Protein AF-0000000075704854 (afdb_homodimer)

Organism: Trichomonas vaginalis (strain ATCC PRA-98 / G3) (NCBI:txid412133)

Secondary structure (DSSP, 8-state):
-HHHHH--B---B-TT----HHHHHHHHHHHTT---GGG---EEEEEE--HHHHHHHHHHHHHH-HHHHHHHHHHHHHH--S-TTTTT-SEEEEEEE-GGG-S-GGGHHHHHHHHHHHHHHHHHHTT-EEEEE-GGG-TTTHHHHHHHHTS-GGGEEEEEEEE-B-TT--GGGSPPPP---EEEE-/-HHHHH--B---B-TT----HHHHHHHHHHHTT---GGG---EEEEEE--HHHHHHHHHHHHHH-HHHHHHHHHHHHHH--S-TTTTT-SEEEEEEE-GGG-S-GGGHHHHHHHHHHHHHHHHHHTT-EEEEE-GGG-TTTHHHHHHHHTS-GGGEEEEEEEE-B-TT--GGGSPPPP---EEEE-

Foldseek 3Di:
DCLVQLADAFQAFDLPFDDDPVLVVQLLVQLQPFDDVVSLSQKDKDKDQPQVLVLVLLVQLLVQPVVCVVVQVVQCVVLVASGRQQNSFRMKMWIFGRPVSDPDPVCRQVSVVRSVVSSSSSLVVVPKHKHKGFSCLPPRRVVSVCVSRVHPSPGTGIMMGIHHHDPVRCVSVDGDDDDDDDDDDD/DCLVQQADAFQAFDLPFDDDPVLVVQLLVQLQPFDDVVSLSQKDKDKDQPQVLLLVLLVQLLVQPVVCVVVQVVQCVVLVASRSQFNSFRMKMWIFGRPVSDPDPVCRQVSVVRSVVSSSSSLVVVPKHKHKGFSCLPPRRVCSVCVSRVHPSPGTGIMMGIHHHDPVGCVSRDGDDDDDDDDDDD

Structure (mmCIF, N/CA/C/O backbone):
data_AF-0000000075704854-model_v1
#
loop_
_entity.id
_entity.type
_entity.pdbx_description
1 polymer 'Nitroreductase family protein'
#
loop_
_atom_site.group_PDB
_atom_site.id
_atom_site.type_symbol
_atom_site.label_atom_id
_atom_site.label_alt_id
_atom_site.label_comp_id
_atom_site.label_asym_id
_atom_site.label_entity_id
_atom_site.label_seq_id
_atom_site.pdbx_PDB_ins_code
_atom_site.Cartn_x
_atom_site.Cartn_y
_atom_site.Cartn_z
_atom_site.occupancy
_atom_site.B_iso_or_equiv
_atom_site.auth_seq_id
_atom_site.auth_comp_id
_atom_site.auth_asym_id
_atom_site.auth_atom_id
_atom_site.pdbx_PDB_model_num
ATOM 1 N N . MET A 1 1 ? -14.555 -1.458 4.051 1 90.5 1 MET A N 1
ATOM 2 C CA . MET A 1 1 ? -13.93 -1.853 5.312 1 90.5 1 MET A CA 1
ATOM 3 C C . MET A 1 1 ? -13.766 -3.367 5.391 1 90.5 1 MET A C 1
ATOM 5 O O . MET A 1 1 ? -12.688 -3.863 5.723 1 90.5 1 MET A O 1
ATOM 9 N N . ASP A 1 2 ? -14.727 -4.035 4.867 1 90.38 2 ASP A N 1
ATOM 10 C CA . ASP A 1 2 ? -14.688 -5.492 4.961 1 90.38 2 ASP A CA 1
ATOM 11 C C . ASP A 1 2 ? -13.531 -6.062 4.148 1 90.38 2 ASP A C 1
ATOM 13 O O . ASP A 1 2 ? -12.891 -7.027 4.566 1 90.38 2 ASP A O 1
ATOM 17 N N . VAL A 1 3 ? -13.273 -5.414 3.033 1 91.81 3 VAL A N 1
ATOM 18 C CA . VAL A 1 3 ? -12.219 -5.844 2.123 1 91.81 3 VAL A CA 1
ATOM 19 C C . VAL A 1 3 ? -10.875 -5.812 2.844 1 91.81 3 VAL A C 1
ATOM 21 O O . VAL A 1 3 ? -10.07 -6.742 2.717 1 91.81 3 VAL A O 1
ATOM 24 N N . LEU A 1 4 ? -10.648 -4.84 3.658 1 93.88 4 LEU A N 1
ATOM 25 C CA . LEU A 1 4 ? -9.391 -4.664 4.375 1 93.88 4 LEU A CA 1
ATOM 26 C C . LEU A 1 4 ? -9.328 -5.578 5.594 1 93.88 4 LEU A C 1
ATOM 28 O O . LEU A 1 4 ? -8.273 -6.129 5.906 1 93.88 4 LEU A O 1
ATOM 32 N N . LEU A 1 5 ? -10.43 -5.793 6.223 1 92.62 5 LEU A N 1
ATOM 33 C CA . LEU A 1 5 ? -10.477 -6.547 7.473 1 92.62 5 LEU A CA 1
ATOM 34 C C . LEU A 1 5 ? -10.406 -8.047 7.207 1 92.62 5 LEU A C 1
ATOM 36 O O . LEU A 1 5 ? -9.859 -8.805 8.016 1 92.62 5 LEU A O 1
ATOM 40 N N . LYS A 1 6 ? -10.875 -8.469 6.102 1 91.06 6 LYS A N 1
ATOM 41 C CA . LYS A 1 6 ? -11.047 -9.898 5.875 1 91.06 6 LYS A CA 1
ATOM 42 C C . LYS A 1 6 ? -9.969 -10.438 4.934 1 91.06 6 LYS A C 1
ATOM 44 O O . LYS A 1 6 ? -9.828 -11.648 4.773 1 91.06 6 LYS A O 1
ATOM 49 N N . ARG A 1 7 ? -9.266 -9.57 4.324 1 92.38 7 ARG A N 1
ATOM 50 C CA . ARG A 1 7 ? -8.242 -10.039 3.387 1 92.38 7 ARG A CA 1
ATOM 51 C C . ARG A 1 7 ? -7.215 -10.906 4.09 1 92.38 7 ARG A C 1
ATOM 53 O O . ARG A 1 7 ? -6.785 -10.602 5.207 1 92.38 7 ARG A O 1
ATOM 60 N N . ARG A 1 8 ? -6.859 -12.062 3.482 1 94.44 8 ARG A N 1
ATOM 61 C CA . ARG A 1 8 ? -5.824 -13 3.906 1 94.44 8 ARG A CA 1
ATOM 62 C C . ARG A 1 8 ? -5.059 -13.555 2.707 1 94.44 8 ARG A C 1
ATOM 64 O O . ARG A 1 8 ? -5.617 -13.672 1.614 1 94.44 8 ARG A O 1
ATOM 71 N N . SER A 1 9 ? -3.816 -13.852 3.016 1 95.75 9 SER A N 1
ATOM 72 C CA . SER A 1 9 ? -3.055 -14.531 1.976 1 95.75 9 SER A CA 1
ATOM 73 C C . SER A 1 9 ? -3.555 -15.961 1.773 1 95.75 9 SER A C 1
ATOM 75 O O . SER A 1 9 ? -3.559 -16.766 2.711 1 95.75 9 SER A O 1
ATOM 77 N N . VAL A 1 10 ? -4.016 -16.203 0.561 1 96.19 10 VAL A N 1
ATOM 78 C CA . VAL A 1 10 ? -4.512 -17.531 0.207 1 96.19 10 VAL A CA 1
ATOM 79 C C . VAL A 1 10 ? -3.387 -18.344 -0.425 1 96.19 10 VAL A C 1
ATOM 81 O O . VAL A 1 10 ? -2.684 -17.859 -1.315 1 96.19 10 VAL A O 1
ATOM 84 N N . ARG A 1 11 ? -3.297 -19.656 -0.052 1 95.81 11 ARG A N 1
ATOM 85 C CA . ARG A 1 11 ? -2.156 -20.453 -0.505 1 95.81 11 ARG A CA 1
ATOM 86 C C . ARG A 1 11 ? -2.617 -21.75 -1.144 1 95.81 11 ARG A C 1
ATOM 88 O O . ARG A 1 11 ? -1.845 -22.719 -1.235 1 95.81 11 ARG A O 1
ATOM 95 N N . MET A 1 12 ? -3.848 -21.844 -1.464 1 96.56 12 MET A N 1
ATOM 96 C CA . MET A 1 12 ? -4.457 -22.891 -2.283 1 96.56 12 MET A CA 1
ATOM 97 C C . MET A 1 12 ? -5.523 -22.297 -3.203 1 96.56 12 MET A C 1
ATOM 99 O O . MET A 1 12 ? -6.668 -22.109 -2.787 1 96.56 12 MET A O 1
ATOM 103 N N . PHE A 1 13 ? -5.129 -22.094 -4.449 1 97.44 13 PHE A N 1
ATOM 104 C CA . PHE A 1 13 ? -6.078 -21.531 -5.406 1 97.44 13 PHE A CA 1
ATOM 105 C C . PHE A 1 13 ? -6.703 -22.625 -6.254 1 97.44 13 PHE A C 1
ATOM 107 O O . PHE A 1 13 ? -6.082 -23.672 -6.488 1 97.44 13 PHE A O 1
ATOM 114 N N . ASP A 1 14 ? -7.945 -22.406 -6.688 1 97.31 14 ASP A N 1
ATOM 115 C CA . ASP A 1 14 ? -8.57 -23.266 -7.688 1 97.31 14 ASP A CA 1
ATOM 116 C C . ASP A 1 14 ? -7.898 -23.094 -9.047 1 97.31 14 ASP A C 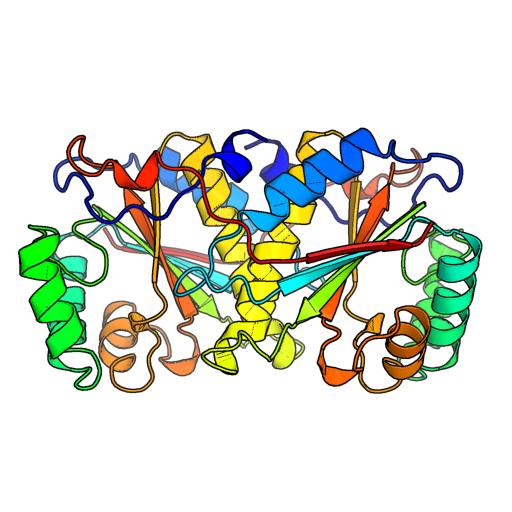1
ATOM 118 O O . ASP A 1 14 ? -8.07 -22.062 -9.711 1 97.31 14 ASP A O 1
ATOM 122 N N . PRO A 1 15 ? -7.164 -24.078 -9.508 1 96.81 15 PRO A N 1
ATOM 123 C CA . PRO A 1 15 ? -6.438 -23.953 -10.773 1 96.81 15 PRO A CA 1
ATOM 124 C C . PRO A 1 15 ? -7.367 -23.891 -11.984 1 96.81 15 PRO A C 1
ATOM 126 O O . PRO A 1 15 ? -6.922 -23.578 -13.094 1 96.81 15 PRO A O 1
ATOM 129 N N . ASN A 1 16 ? -8.664 -24.172 -11.781 1 97.06 16 ASN A N 1
ATOM 130 C CA . ASN A 1 16 ? -9.617 -24.219 -12.891 1 97.06 16 ASN A CA 1
ATOM 131 C C . ASN A 1 16 ? -10.438 -22.938 -12.984 1 97.06 16 ASN A C 1
ATOM 133 O O . ASN A 1 16 ? -11.219 -22.75 -13.922 1 97.06 16 ASN A O 1
ATOM 137 N N . PHE A 1 17 ? -10.297 -22.125 -12.047 1 97.75 17 PHE A N 1
ATOM 138 C CA . PHE A 1 17 ? -11.047 -20.875 -12.07 1 97.75 17 PHE A CA 1
ATOM 139 C C . PHE A 1 17 ? -10.266 -19.781 -12.797 1 97.75 17 PHE A C 1
ATOM 141 O O . PHE A 1 17 ? -9.141 -19.453 -12.398 1 97.75 17 PHE A O 1
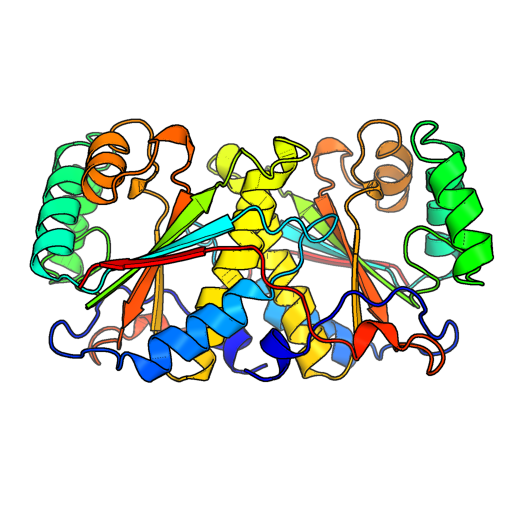ATOM 148 N N . ASN A 1 18 ? -10.875 -19.219 -13.805 1 97.69 18 ASN A N 1
ATOM 149 C CA . ASN A 1 18 ? -10.258 -18.125 -14.547 1 97.69 18 ASN A CA 1
ATOM 150 C C . ASN A 1 18 ? -10.945 -16.797 -14.25 1 97.69 18 ASN A C 1
ATOM 152 O O . ASN A 1 18 ? -12.18 -16.703 -14.281 1 97.69 18 ASN A O 1
ATOM 156 N N . ILE A 1 19 ? -10.203 -15.812 -13.922 1 98.12 19 ILE A N 1
ATOM 157 C CA . ILE A 1 19 ? -10.75 -14.477 -13.695 1 98.12 19 ILE A CA 1
ATOM 158 C C . ILE A 1 19 ? -11.117 -13.836 -15.031 1 98.12 19 ILE A C 1
ATOM 160 O O . ILE A 1 19 ? -10.297 -13.789 -15.953 1 98.12 19 ILE A O 1
ATOM 164 N N . PRO A 1 20 ? -12.289 -13.359 -15.148 1 98.38 20 PRO A N 1
ATOM 165 C CA . PRO A 1 20 ? -12.672 -12.688 -16.391 1 98.38 20 PRO A CA 1
ATOM 166 C C . PRO A 1 20 ? -11.812 -11.461 -16.688 1 98.38 20 PRO A C 1
ATOM 168 O O . PRO A 1 20 ? -11.453 -10.719 -15.766 1 98.38 20 PRO A O 1
ATOM 171 N N . ARG A 1 21 ? -11.562 -11.242 -17.953 1 97.75 21 ARG A N 1
ATOM 172 C CA . ARG A 1 21 ? -10.766 -10.102 -18.406 1 97.75 21 ARG A CA 1
ATOM 173 C C . ARG A 1 21 ? -11.352 -8.789 -17.891 1 97.75 21 ARG A C 1
ATOM 175 O O . ARG A 1 21 ? -10.609 -7.898 -17.469 1 97.75 21 ARG A O 1
ATOM 182 N N . GLU A 1 22 ? -12.617 -8.703 -17.953 1 98.31 22 GLU A N 1
ATOM 183 C CA . GLU A 1 22 ? -13.281 -7.477 -17.516 1 98.31 22 GLU A CA 1
ATOM 184 C C . GLU A 1 22 ? -12.977 -7.176 -16.047 1 98.31 22 GLU A C 1
ATOM 186 O O . GLU A 1 22 ? -12.789 -6.016 -15.672 1 98.31 22 GLU A O 1
ATOM 191 N N . ASP A 1 23 ? -12.961 -8.18 -15.219 1 98.56 23 ASP A N 1
ATOM 192 C CA . ASP A 1 23 ? -12.656 -8 -13.797 1 98.56 23 ASP A CA 1
ATOM 193 C C . ASP A 1 23 ? -11.195 -7.609 -13.602 1 98.56 23 ASP A C 1
ATOM 195 O O . ASP A 1 23 ? -10.875 -6.785 -12.742 1 98.56 23 ASP A O 1
ATOM 199 N N . LEU A 1 24 ? -10.312 -8.203 -14.422 1 98.69 24 LEU A N 1
ATOM 200 C CA . LEU A 1 24 ? -8.906 -7.824 -14.352 1 98.69 24 LEU A CA 1
ATOM 201 C C . LEU A 1 24 ? -8.711 -6.355 -14.711 1 98.69 24 LEU A C 1
ATOM 203 O O . LEU A 1 24 ? -7.926 -5.652 -14.078 1 98.69 24 LEU A O 1
ATOM 207 N N . GLU A 1 25 ? -9.445 -5.922 -15.672 1 98.38 25 GLU A N 1
ATOM 208 C CA . GLU A 1 25 ? -9.359 -4.523 -16.078 1 98.38 25 GLU A CA 1
ATOM 209 C C . GLU A 1 25 ? -9.859 -3.598 -14.969 1 98.38 25 GLU A C 1
ATOM 211 O O . GLU A 1 25 ? -9.281 -2.531 -14.742 1 98.38 25 GLU A O 1
ATOM 216 N N . LYS A 1 26 ? -10.938 -4.004 -14.281 1 98.19 26 LYS A N 1
ATOM 217 C CA . LYS A 1 26 ? -11.43 -3.225 -13.148 1 98.19 26 LYS A CA 1
ATOM 218 C C . LYS A 1 26 ? -10.383 -3.145 -12.047 1 98.19 26 LYS A C 1
ATOM 220 O O . LYS A 1 26 ? -10.164 -2.082 -11.461 1 98.19 26 LYS A O 1
ATOM 225 N N . ILE A 1 27 ? -9.766 -4.266 -11.781 1 98.5 2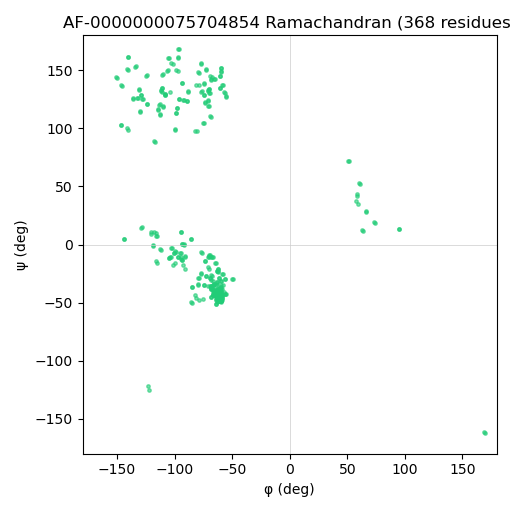7 ILE A N 1
ATOM 226 C CA . ILE A 1 27 ? -8.742 -4.324 -10.742 1 98.5 27 ILE A CA 1
ATOM 227 C C . ILE A 1 27 ? -7.586 -3.396 -11.109 1 98.5 27 ILE A C 1
ATOM 229 O O . ILE A 1 27 ? -7.113 -2.623 -10.273 1 98.5 27 ILE A O 1
ATOM 233 N N . MET A 1 28 ? -7.145 -3.422 -12.375 1 98.38 28 MET A N 1
ATOM 234 C CA . MET A 1 28 ? -6.008 -2.607 -12.797 1 98.38 28 MET A CA 1
ATOM 235 C C . MET A 1 28 ? -6.363 -1.125 -12.781 1 98.38 28 MET A C 1
ATOM 237 O O . MET A 1 28 ? -5.543 -0.289 -12.398 1 98.38 28 MET A O 1
ATOM 241 N N . THR A 1 29 ? -7.566 -0.8 -13.172 1 96.75 29 THR A N 1
ATOM 242 C CA . THR A 1 29 ? -8 0.591 -13.125 1 96.75 29 THR A CA 1
ATOM 243 C C . THR A 1 29 ? -7.922 1.138 -11.703 1 96.75 29 THR A C 1
ATOM 245 O O . THR A 1 29 ? -7.422 2.242 -11.484 1 96.75 29 THR A O 1
ATOM 248 N N . ALA A 1 30 ? -8.352 0.373 -10.781 1 95.94 30 ALA A N 1
ATOM 249 C CA . ALA A 1 30 ? -8.297 0.772 -9.375 1 95.94 30 ALA A CA 1
ATOM 250 C C . ALA A 1 30 ? -6.855 0.872 -8.891 1 95.94 30 ALA A C 1
ATOM 252 O O . ALA A 1 30 ? -6.488 1.831 -8.211 1 95.94 30 ALA A O 1
ATOM 253 N N . ALA A 1 31 ? -6.059 -0.096 -9.273 1 96.5 31 ALA A N 1
ATOM 254 C CA . ALA A 1 31 ? -4.668 -0.156 -8.828 1 96.5 31 ALA A CA 1
ATOM 255 C C . ALA A 1 31 ? -3.863 1.017 -9.383 1 96.5 31 ALA A C 1
ATOM 257 O O . ALA A 1 31 ? -2.965 1.532 -8.711 1 96.5 31 ALA A O 1
ATOM 258 N N . GLN A 1 32 ? -4.168 1.46 -10.578 1 95.88 32 GLN A N 1
ATOM 259 C CA . GLN A 1 32 ? -3.451 2.555 -11.227 1 95.88 32 GLN A CA 1
ATOM 260 C C . GLN A 1 32 ? -3.756 3.887 -10.547 1 95.88 32 GLN A C 1
ATOM 262 O O . GLN A 1 32 ? -3.064 4.879 -10.781 1 95.88 32 GLN A O 1
ATOM 267 N N . ASN A 1 33 ? -4.703 3.91 -9.688 1 94.44 33 ASN A N 1
ATOM 268 C CA . ASN A 1 33 ? -5.102 5.137 -9 1 94.44 33 ASN A CA 1
ATOM 269 C C . ASN A 1 33 ? -4.414 5.273 -7.648 1 94.44 33 ASN A C 1
ATOM 271 O O . ASN A 1 33 ? -4.785 6.129 -6.844 1 94.44 33 ASN A O 1
ATOM 275 N N . TYR A 1 34 ? -3.398 4.438 -7.328 1 94.38 34 TYR A N 1
ATOM 276 C CA . TYR A 1 34 ? -2.678 4.531 -6.066 1 94.38 34 TYR A CA 1
ATOM 277 C C . TYR A 1 34 ? -2.025 5.898 -5.91 1 94.38 34 TYR A C 1
ATOM 279 O O . TYR A 1 34 ? -1.769 6.586 -6.898 1 94.38 34 TYR A O 1
ATOM 287 N N . PRO A 1 35 ? -1.856 6.324 -4.652 1 92.88 35 PRO A N 1
ATOM 288 C CA . PRO A 1 35 ? -1.145 7.59 -4.469 1 92.88 35 PRO A CA 1
ATOM 289 C C . PRO A 1 35 ? 0.333 7.5 -4.844 1 92.88 35 PRO A C 1
ATOM 291 O O . PRO A 1 35 ? 0.964 6.461 -4.625 1 92.88 35 PRO A O 1
ATOM 294 N N . CYS A 1 36 ? 0.898 8.539 -5.449 1 88.31 36 CYS A N 1
ATOM 295 C CA . CYS A 1 36 ? 2.318 8.617 -5.773 1 88.31 36 CYS A CA 1
ATOM 296 C C . CYS A 1 36 ? 2.801 10.062 -5.77 1 88.31 36 CYS A C 1
ATOM 298 O O . CYS A 1 36 ? 2.035 10.977 -6.082 1 88.31 36 CYS A O 1
ATOM 300 N N . SER A 1 37 ? 3.975 10.141 -5.32 1 81.25 37 SER A N 1
ATOM 301 C CA . SER A 1 37 ? 4.566 11.477 -5.301 1 81.25 37 SER A CA 1
ATOM 302 C C . SER A 1 37 ? 4.539 12.109 -6.688 1 81.25 37 SER A C 1
ATOM 304 O O . SER A 1 37 ? 4.887 11.469 -7.68 1 81.25 37 SER A O 1
ATOM 306 N N . TYR A 1 38 ? 3.98 13.328 -6.727 1 79.19 38 TYR A N 1
ATOM 307 C CA . TYR A 1 38 ? 3.951 14.156 -7.926 1 79.19 38 TYR A CA 1
ATOM 308 C C . TYR A 1 38 ? 3.145 13.484 -9.031 1 79.19 38 TYR A C 1
ATOM 310 O O . TYR A 1 38 ? 3.271 13.844 -10.203 1 79.19 38 TYR A O 1
ATOM 318 N N . GLY A 1 39 ? 2.445 12.477 -8.688 1 82.31 39 GLY A N 1
ATOM 319 C CA . GLY A 1 39 ? 1.602 11.797 -9.656 1 82.31 39 GLY A CA 1
ATOM 320 C C . GLY A 1 39 ? 2.391 11.102 -10.75 1 82.31 39 GLY A C 1
ATOM 321 O O . GLY A 1 39 ? 1.885 10.906 -11.852 1 82.31 39 GLY A O 1
ATOM 322 N N . ARG A 1 40 ? 3.559 10.703 -10.445 1 84.5 40 ARG A N 1
ATOM 323 C CA . ARG A 1 40 ? 4.441 10.164 -11.469 1 84.5 40 ARG A CA 1
ATOM 324 C C . ARG A 1 40 ? 4.047 8.734 -11.828 1 84.5 40 ARG A C 1
ATOM 326 O O . ARG A 1 40 ? 4.324 8.266 -12.938 1 84.5 40 ARG A O 1
ATOM 333 N N . GLN A 1 41 ? 3.422 8.07 -10.93 1 88.88 41 GLN A N 1
ATOM 334 C CA . GLN A 1 41 ? 2.984 6.695 -11.148 1 88.88 41 GLN A CA 1
ATOM 335 C C . GLN A 1 41 ? 4.137 5.824 -11.641 1 88.88 41 GLN A C 1
ATOM 337 O O . GLN A 1 41 ? 4.07 5.27 -12.742 1 88.88 41 GLN A O 1
ATOM 342 N N . GLU A 1 42 ? 5.047 5.531 -10.797 1 91.19 42 GLU A N 1
ATOM 343 C CA . GLU A 1 42 ? 6.316 4.898 -11.141 1 91.19 42 GLU A CA 1
ATOM 344 C C . GLU A 1 42 ? 6.18 3.379 -11.18 1 91.19 42 GLU A C 1
ATOM 346 O O . GLU A 1 42 ? 7.172 2.666 -11.344 1 91.19 42 GLU A O 1
ATOM 351 N N . VAL A 1 43 ? 4.992 2.883 -11.016 1 95.25 43 VAL A N 1
ATOM 352 C CA . VAL A 1 43 ? 4.777 1.439 -11.023 1 95.25 43 VAL A CA 1
ATOM 353 C C . VAL A 1 43 ? 3.949 1.05 -12.25 1 95.25 43 VAL A C 1
ATOM 355 O O . VAL A 1 43 ? 2.848 1.567 -12.445 1 95.25 43 VAL A O 1
ATOM 358 N N . ASP A 1 44 ? 4.523 0.235 -13.047 1 97.06 44 ASP A N 1
ATOM 359 C CA . ASP A 1 44 ? 3.781 -0.417 -14.125 1 97.06 44 ASP A CA 1
ATOM 360 C C . ASP A 1 44 ? 3.322 -1.812 -13.703 1 97.06 44 ASP A C 1
ATOM 362 O O . ASP A 1 44 ? 3.75 -2.328 -12.672 1 97.06 44 ASP A O 1
ATOM 366 N N . PHE A 1 45 ? 2.387 -2.414 -14.562 1 98.5 45 PHE A N 1
ATOM 367 C CA . PHE A 1 45 ? 1.78 -3.691 -14.211 1 98.5 45 PHE A CA 1
ATOM 368 C C . PHE A 1 45 ? 1.859 -4.668 -15.375 1 98.5 45 PHE A C 1
ATOM 370 O O . PHE A 1 45 ? 1.613 -4.293 -16.516 1 98.5 45 PHE A O 1
ATOM 377 N N . VAL A 1 46 ? 2.264 -5.859 -15.062 1 98.75 46 VAL A N 1
ATOM 378 C CA . VAL A 1 46 ? 2.146 -6.969 -16 1 98.75 46 VAL A CA 1
ATOM 379 C C . VAL A 1 46 ? 1.169 -8.008 -15.461 1 98.75 46 VAL A C 1
ATOM 381 O O . VAL A 1 46 ? 1.419 -8.617 -14.414 1 98.75 46 VAL A O 1
ATOM 384 N N . VAL A 1 47 ? 0.084 -8.18 -16.172 1 98.88 47 VAL A N 1
ATOM 385 C CA . VAL A 1 47 ? -0.938 -9.148 -15.789 1 98.88 47 VAL A CA 1
ATOM 386 C C . VAL A 1 47 ? -0.758 -10.438 -16.594 1 98.88 47 VAL A C 1
ATOM 388 O O . VAL A 1 47 ? -0.958 -10.445 -17.812 1 98.88 47 VAL A O 1
ATOM 391 N N . CYS A 1 48 ? -0.401 -11.508 -15.914 1 98.75 48 CYS A N 1
ATOM 392 C CA . CYS A 1 48 ? -0.147 -12.773 -16.594 1 98.75 48 CYS A CA 1
ATOM 393 C C . CYS A 1 48 ? -1.231 -13.789 -16.266 1 98.75 48 CYS A C 1
ATOM 395 O O . CYS A 1 48 ? -1.399 -14.18 -15.109 1 98.75 48 CYS A O 1
ATOM 397 N N . THR A 1 49 ? -1.962 -14.266 -17.297 1 98.56 49 THR A N 1
ATOM 398 C CA . THR A 1 49 ? -2.955 -15.328 -17.125 1 98.56 49 THR A CA 1
ATOM 399 C C . THR A 1 49 ? -2.553 -16.578 -17.906 1 98.56 49 THR A C 1
ATOM 401 O O . THR A 1 49 ? -3.34 -17.516 -18.047 1 98.56 49 THR A O 1
ATOM 404 N N . ASN A 1 50 ? -1.349 -16.562 -18.469 1 98 50 ASN A N 1
ATOM 405 C CA . ASN A 1 50 ? -0.805 -17.719 -19.156 1 98 50 ASN A CA 1
ATOM 406 C C . ASN A 1 50 ? -0.349 -18.797 -18.156 1 98 50 ASN A C 1
ATOM 408 O O . ASN A 1 50 ? 0.759 -18.719 -17.625 1 98 50 ASN A O 1
ATOM 412 N N . LYS A 1 51 ? -1.133 -19.828 -18.047 1 95.88 51 LYS A N 1
ATOM 413 C CA . LYS A 1 51 ? -0.915 -20.844 -17.016 1 95.88 51 LYS A CA 1
ATOM 414 C C . LYS A 1 51 ? 0.387 -21.609 -17.266 1 95.88 51 LYS A C 1
ATOM 416 O O . LYS A 1 51 ? 1.1 -21.938 -16.312 1 95.88 51 LYS A O 1
ATOM 421 N N . GLU A 1 52 ? 0.631 -21.875 -18.484 1 96.44 52 GLU A N 1
ATOM 422 C CA . GLU A 1 52 ? 1.864 -22.594 -18.812 1 96.44 52 GLU A CA 1
ATOM 423 C C . GLU A 1 52 ? 3.092 -21.766 -18.422 1 96.44 52 GLU A C 1
ATOM 425 O O . GLU A 1 52 ? 4.043 -22.297 -17.844 1 96.44 52 GLU A O 1
ATOM 430 N N . LEU A 1 53 ? 3.066 -20.5 -18.734 1 97.25 53 LEU A N 1
ATOM 431 C CA . LEU A 1 53 ? 4.172 -19.625 -18.391 1 97.25 53 LEU A CA 1
ATOM 432 C C . LEU A 1 53 ? 4.344 -19.547 -16.875 1 97.25 53 LEU A C 1
ATOM 434 O O . LEU A 1 53 ? 5.461 -19.625 -16.359 1 97.25 53 LEU A O 1
ATOM 438 N N . LEU A 1 54 ? 3.256 -19.375 -16.156 1 97.19 54 LEU A N 1
ATOM 439 C CA . LEU A 1 54 ? 3.314 -19.266 -14.703 1 97.19 54 LEU A CA 1
ATOM 440 C C . LEU A 1 54 ? 3.873 -20.547 -14.086 1 97.19 54 LEU A C 1
ATOM 442 O O . LEU A 1 54 ? 4.66 -20.484 -13.141 1 97.19 54 LEU A O 1
ATOM 446 N N . GLN A 1 55 ? 3.469 -21.672 -14.664 1 95.44 55 GLN A N 1
ATOM 447 C CA . GLN A 1 55 ? 3.996 -22.953 -14.18 1 95.44 55 GLN A CA 1
ATOM 448 C C . GLN A 1 55 ? 5.5 -23.047 -14.406 1 95.44 55 GLN A C 1
ATOM 450 O O . GLN A 1 55 ? 6.25 -23.422 -13.508 1 95.44 55 GLN A O 1
ATOM 455 N N . ASN A 1 56 ? 5.902 -22.719 -15.602 1 95.38 56 ASN A N 1
ATOM 456 C CA . ASN A 1 56 ? 7.324 -22.766 -15.93 1 95.38 56 ASN A CA 1
ATOM 457 C C . ASN A 1 56 ? 8.141 -21.844 -15.023 1 95.38 56 ASN A C 1
ATOM 459 O O . ASN A 1 56 ? 9.211 -22.234 -14.547 1 95.38 56 ASN A O 1
ATOM 463 N N . LEU A 1 57 ? 7.648 -20.656 -14.812 1 95.81 57 LEU A N 1
ATOM 464 C CA . LEU A 1 57 ? 8.328 -19.703 -13.938 1 95.81 57 LEU A CA 1
ATOM 465 C C . LEU A 1 57 ? 8.414 -20.234 -12.516 1 95.81 57 LEU A C 1
ATOM 467 O O . LEU A 1 57 ? 9.461 -20.125 -11.867 1 95.81 57 LEU A O 1
ATOM 471 N N . SER A 1 58 ? 7.305 -20.719 -12.062 1 94.19 58 SER A N 1
ATOM 472 C CA . SER A 1 58 ? 7.289 -21.281 -10.719 1 94.19 58 SER A CA 1
ATOM 473 C C . SER A 1 58 ? 8.336 -22.375 -10.57 1 94.19 58 SER A C 1
ATOM 475 O O . SER A 1 58 ? 9.062 -22.422 -9.57 1 94.19 58 SER A O 1
ATOM 477 N N . ASP A 1 59 ? 8.453 -23.234 -11.586 1 92.5 59 ASP A N 1
ATOM 478 C CA . ASP A 1 59 ? 9.43 -24.312 -11.562 1 92.5 59 ASP A CA 1
ATOM 479 C C . ASP A 1 59 ? 10.852 -23.766 -11.516 1 92.5 59 ASP A C 1
ATOM 481 O O . ASP A 1 59 ? 11.688 -24.25 -10.742 1 92.5 59 ASP A O 1
ATOM 485 N N . GLN A 1 60 ? 11.117 -22.828 -12.297 1 92.81 60 GLN A N 1
ATOM 486 C CA . GLN A 1 60 ? 12.453 -22.234 -12.336 1 92.81 60 GLN A CA 1
ATOM 487 C C . GLN A 1 60 ? 12.805 -21.578 -11 1 92.81 60 GLN A C 1
ATOM 489 O O . GLN A 1 60 ? 13.922 -21.734 -10.508 1 92.81 60 GLN A O 1
ATOM 494 N N . LEU A 1 61 ? 11.891 -20.875 -10.438 1 92.5 61 LEU A N 1
ATOM 495 C CA . LEU A 1 61 ? 12.133 -20.219 -9.156 1 92.5 61 LEU A CA 1
ATOM 496 C C . LEU A 1 61 ? 12.328 -21.234 -8.047 1 92.5 61 LEU A C 1
ATOM 498 O O . LEU A 1 61 ? 13.211 -21.078 -7.199 1 92.5 61 LEU A O 1
ATOM 502 N N . HIS A 1 62 ? 11.562 -22.234 -8.094 1 89.56 62 HIS A N 1
ATOM 503 C CA . HIS A 1 62 ? 11.625 -23.297 -7.09 1 89.56 62 HIS A CA 1
ATOM 504 C C . HIS A 1 62 ? 13.008 -23.938 -7.066 1 89.56 62 HIS A C 1
ATOM 506 O O . HIS A 1 62 ? 13.562 -24.203 -5.992 1 89.56 62 HIS A O 1
ATOM 512 N N . HIS A 1 63 ? 13.609 -24.109 -8.18 1 87.44 63 HIS A N 1
ATOM 513 C CA . HIS A 1 63 ? 14.82 -24.906 -8.273 1 87.44 63 HIS A CA 1
ATOM 514 C C . HIS A 1 63 ? 16.062 -24.031 -8.289 1 87.44 63 HIS A C 1
ATOM 516 O O . HIS A 1 63 ? 17.188 -24.531 -8.172 1 87.44 63 HIS A O 1
ATOM 522 N N . ASN A 1 64 ? 15.859 -22.719 -8.344 1 86.31 64 ASN A N 1
ATOM 523 C CA . ASN A 1 64 ? 17.031 -21.875 -8.516 1 86.31 64 ASN A CA 1
ATOM 524 C C . ASN A 1 64 ? 17.203 -20.891 -7.355 1 86.31 64 ASN A C 1
ATOM 526 O O . ASN A 1 64 ? 17.938 -19.922 -7.461 1 86.31 64 ASN A O 1
ATOM 530 N N . ILE A 1 65 ? 16.422 -21.078 -6.332 1 85.62 65 ILE A N 1
ATOM 531 C CA . ILE A 1 65 ? 16.672 -20.359 -5.086 1 85.62 65 ILE A CA 1
ATOM 532 C C . ILE A 1 65 ? 16.984 -21.359 -3.975 1 85.62 65 ILE A C 1
ATOM 534 O O . ILE A 1 65 ? 16.109 -21.703 -3.178 1 85.62 65 ILE A O 1
ATOM 538 N N . PRO A 1 66 ? 18.234 -21.656 -3.877 1 77.88 66 PRO A N 1
ATOM 539 C CA . PRO A 1 66 ? 18.625 -22.766 -3.014 1 77.88 66 PRO A CA 1
ATOM 540 C C . PRO A 1 66 ? 18.203 -22.562 -1.561 1 77.88 66 PRO A C 1
ATOM 542 O O . PRO A 1 66 ? 17.797 -23.531 -0.892 1 77.88 66 PRO A O 1
ATOM 545 N N . GLU A 1 67 ? 18.25 -21.344 -1.159 1 82.38 67 GLU A N 1
ATOM 546 C CA . GLU A 1 67 ? 17.953 -21.047 0.241 1 82.38 67 GLU A CA 1
ATOM 547 C C . GLU A 1 67 ? 16.516 -21.391 0.592 1 82.38 67 GLU A C 1
ATOM 549 O O . GLU A 1 67 ? 16.188 -21.594 1.763 1 82.38 67 GLU A O 1
ATOM 554 N N . PHE A 1 68 ? 15.727 -21.562 -0.47 1 83.06 68 PHE A N 1
ATOM 555 C CA . PHE A 1 68 ? 14.312 -21.766 -0.193 1 83.06 68 PHE A CA 1
ATOM 556 C C . PHE A 1 68 ? 13.844 -23.125 -0.713 1 83.06 68 PHE A C 1
ATOM 558 O O . PHE A 1 68 ? 12.688 -23.484 -0.542 1 83.06 68 PHE A O 1
ATOM 565 N N . GLU A 1 69 ? 14.719 -23.828 -1.295 1 82.06 69 GLU A N 1
ATOM 566 C CA . GLU A 1 69 ? 14.312 -25.062 -1.965 1 82.06 69 GLU A CA 1
ATOM 567 C C . GLU A 1 69 ? 13.672 -26.047 -0.984 1 82.06 69 GLU A C 1
ATOM 569 O O . GLU A 1 69 ? 12.586 -26.562 -1.242 1 82.06 69 GLU A O 1
ATOM 574 N N . HIS A 1 70 ? 14.367 -26.234 0.129 1 82.25 70 HIS A N 1
ATOM 575 C CA . HIS A 1 70 ? 13.844 -27.172 1.111 1 82.25 70 HIS A CA 1
ATOM 576 C C . HIS A 1 70 ? 12.508 -26.688 1.674 1 82.25 70 HIS A C 1
ATOM 578 O O . HIS A 1 70 ? 11.57 -27.484 1.827 1 82.25 70 HIS A O 1
ATOM 584 N N . TYR A 1 71 ? 12.453 -25.453 1.915 1 84.75 71 TYR A N 1
ATOM 585 C CA . TYR A 1 71 ? 11.219 -24.844 2.41 1 84.75 71 TYR A CA 1
ATOM 586 C C . TYR A 1 71 ? 10.078 -25.031 1.411 1 84.75 71 TYR A C 1
ATOM 588 O O . TYR A 1 71 ? 8.977 -25.438 1.784 1 84.75 71 TYR A O 1
ATOM 596 N N . LEU A 1 72 ? 10.367 -24.891 0.189 1 86.06 72 LEU A N 1
ATOM 597 C CA . LEU A 1 72 ? 9.359 -24.984 -0.86 1 86.06 72 LEU A CA 1
ATOM 598 C C . LEU A 1 72 ? 8.938 -26.438 -1.095 1 86.06 72 LEU A C 1
ATOM 600 O O . LEU A 1 72 ? 7.77 -26.719 -1.36 1 86.06 72 LEU A O 1
ATOM 604 N N . ASP A 1 73 ? 9.891 -27.312 -0.955 1 84.62 73 ASP A N 1
ATOM 605 C CA . ASP A 1 73 ? 9.578 -28.734 -1.056 1 84.62 73 ASP A CA 1
ATOM 606 C C . ASP A 1 73 ? 8.578 -29.141 0.018 1 84.62 73 ASP A C 1
ATOM 608 O O . ASP A 1 73 ? 7.602 -29.844 -0.271 1 84.62 73 ASP A O 1
ATOM 612 N N . ASN A 1 74 ? 8.82 -28.672 1.18 1 85.31 74 ASN A N 1
ATOM 613 C CA . ASN A 1 74 ? 7.926 -29 2.287 1 85.31 74 ASN A CA 1
ATOM 614 C C . ASN A 1 74 ? 6.543 -28.391 2.09 1 85.31 74 ASN A C 1
ATOM 616 O O . ASN A 1 74 ? 5.531 -28.984 2.451 1 85.31 74 ASN A O 1
ATOM 620 N N . ARG A 1 75 ? 6.551 -27.281 1.454 1 82.56 75 ARG A N 1
ATOM 621 C CA . ARG A 1 75 ? 5.293 -26.578 1.236 1 82.56 75 ARG A CA 1
ATOM 622 C C . ARG A 1 75 ? 4.422 -27.312 0.223 1 82.56 75 ARG A C 1
ATOM 624 O O . ARG A 1 75 ? 3.197 -27.344 0.356 1 82.56 75 ARG A O 1
ATOM 631 N N . ILE A 1 76 ? 5.039 -27.906 -0.761 1 80.69 76 ILE A N 1
ATOM 632 C CA . ILE A 1 76 ? 4.297 -28.672 -1.758 1 80.69 76 ILE A CA 1
ATOM 633 C C . ILE A 1 76 ? 3.551 -29.812 -1.079 1 80.69 76 ILE A C 1
ATOM 635 O O . ILE A 1 76 ? 2.367 -30.031 -1.344 1 80.69 76 ILE A O 1
ATOM 639 N N . ALA A 1 77 ? 4.234 -30.422 -0.225 1 81.56 77 ALA A N 1
ATOM 640 C CA . ALA A 1 77 ? 3.652 -31.578 0.47 1 81.56 77 ALA A CA 1
ATOM 641 C C . ALA A 1 77 ? 2.537 -31.125 1.414 1 81.56 77 ALA A C 1
ATOM 643 O O . ALA A 1 77 ? 1.526 -31.828 1.559 1 81.56 77 ALA A O 1
ATOM 644 N N . GLU A 1 78 ? 2.684 -29.969 1.859 1 85.44 78 GLU A N 1
ATOM 645 C CA . GLU A 1 78 ? 1.74 -29.453 2.848 1 85.44 78 GLU A CA 1
ATOM 646 C C . GLU A 1 78 ? 0.506 -28.859 2.174 1 85.44 78 GLU A C 1
ATOM 648 O O . GLU A 1 78 ? -0.615 -29.031 2.654 1 85.44 78 GLU A O 1
ATOM 653 N N . LEU A 1 79 ? 0.692 -28.219 1.055 1 87.94 79 LEU A N 1
ATOM 654 C CA . LEU A 1 79 ? -0.379 -27.438 0.452 1 87.94 79 LEU A CA 1
ATOM 655 C C . LEU A 1 79 ? -1.059 -28.219 -0.669 1 87.94 79 LEU A C 1
ATOM 657 O O . LEU A 1 79 ? -2.162 -27.859 -1.094 1 87.94 79 LEU A O 1
ATOM 661 N N . HIS A 1 80 ? -0.452 -29.297 -1.189 1 87.25 80 HIS A N 1
ATOM 662 C CA . HIS A 1 80 ? -0.961 -30.109 -2.293 1 87.25 80 HIS A CA 1
ATOM 663 C C . HIS A 1 80 ? -1.183 -29.25 -3.541 1 87.25 80 HIS A C 1
ATOM 665 O O . HIS A 1 80 ? -2.223 -29.359 -4.195 1 87.25 80 HIS A O 1
ATOM 671 N N . VAL A 1 81 ? -0.304 -28.297 -3.779 1 90.62 81 VAL A N 1
ATOM 672 C CA . VAL A 1 81 ? -0.343 -27.453 -4.977 1 90.62 81 VAL A CA 1
ATOM 673 C C . VAL A 1 81 ? 0.721 -27.922 -5.965 1 90.62 81 VAL A C 1
ATOM 675 O O . VAL A 1 81 ? 1.691 -28.578 -5.582 1 90.62 81 VAL A O 1
ATOM 678 N N . LYS A 1 82 ? 0.51 -27.625 -7.195 1 86.94 82 LYS A N 1
ATOM 679 C CA . LYS A 1 82 ? 1.476 -28 -8.227 1 86.94 82 LYS A CA 1
ATOM 680 C C . LYS A 1 82 ? 2.629 -27 -8.273 1 86.94 82 LYS A C 1
ATOM 682 O O . LYS A 1 82 ? 3.789 -27.391 -8.414 1 86.94 82 LYS A O 1
ATOM 687 N N . GLN A 1 83 ? 2.301 -25.812 -8.25 1 89 83 GLN A N 1
ATOM 688 C CA . GLN A 1 83 ? 3.342 -24.781 -8.195 1 89 83 GLN A CA 1
ATOM 689 C C . GLN A 1 83 ? 3.328 -24.062 -6.848 1 89 83 GLN A C 1
ATOM 691 O O . GLN A 1 83 ? 2.285 -23.578 -6.41 1 89 83 GLN A O 1
ATOM 696 N N . THR A 1 84 ? 4.484 -23.906 -6.266 1 87.62 84 THR A N 1
ATOM 697 C CA . THR A 1 84 ? 4.57 -23.5 -4.867 1 87.62 84 THR A CA 1
ATOM 698 C C . THR A 1 84 ? 4.688 -21.984 -4.75 1 87.62 84 THR A C 1
ATOM 700 O O . THR A 1 84 ? 4.449 -21.422 -3.68 1 87.62 84 THR A O 1
ATOM 703 N N . ILE A 1 85 ? 5.066 -21.328 -5.879 1 94.06 85 ILE A N 1
ATOM 704 C CA . ILE A 1 85 ? 5.383 -19.922 -5.754 1 94.06 85 ILE A CA 1
ATOM 705 C C . ILE A 1 85 ? 4.09 -19.109 -5.621 1 94.06 85 ILE A C 1
ATOM 707 O O . ILE A 1 85 ? 3.941 -18.312 -4.688 1 94.06 85 ILE A O 1
ATOM 711 N N . TRP A 1 86 ? 3.104 -19.422 -6.508 1 96.75 86 TRP A N 1
ATOM 712 C CA . TRP A 1 86 ? 1.844 -18.688 -6.484 1 96.75 86 TRP A CA 1
ATOM 713 C C . TRP A 1 86 ? 0.677 -19.609 -6.168 1 96.75 86 TRP A C 1
ATOM 715 O O . TRP A 1 86 ? -0.486 -19.25 -6.352 1 96.75 86 TRP A O 1
ATOM 725 N N . CYS A 1 87 ? 0.979 -20.828 -5.762 1 96 87 CYS A N 1
ATOM 726 C CA . CYS A 1 87 ? 0.027 -21.75 -5.172 1 96 87 CYS A CA 1
ATOM 727 C C . CYS A 1 87 ? -1.135 -22.031 -6.121 1 96 87 CYS A C 1
ATOM 729 O O . CYS A 1 87 ? -2.299 -21.938 -5.727 1 96 87 CYS A O 1
ATOM 731 N N . ASP A 1 88 ? -0.867 -22.219 -7.387 1 96.62 88 ASP A N 1
ATOM 732 C CA . ASP A 1 88 ? -1.785 -22.625 -8.445 1 96.62 88 ASP A CA 1
ATOM 733 C C . ASP A 1 88 ? -2.721 -21.484 -8.836 1 96.62 88 ASP A C 1
ATOM 735 O O . ASP A 1 88 ? -3.795 -21.719 -9.391 1 96.62 88 ASP A O 1
ATOM 739 N N . ALA A 1 89 ? -2.359 -20.25 -8.508 1 97.5 89 ALA A N 1
ATOM 740 C CA . ALA A 1 89 ? -3.172 -19.109 -8.93 1 97.5 89 ALA A CA 1
ATOM 741 C C . ALA A 1 89 ? -3.273 -19.047 -10.453 1 97.5 89 ALA A C 1
ATOM 743 O O . ALA A 1 89 ? -2.346 -19.453 -11.164 1 97.5 89 ALA A O 1
ATOM 744 N N . THR A 1 90 ? -4.371 -18.547 -10.961 1 96.56 90 THR A N 1
ATOM 745 C CA . THR A 1 90 ? -4.617 -18.516 -12.398 1 96.56 90 THR A CA 1
ATOM 746 C C . THR A 1 90 ? -4.199 -17.188 -13 1 96.56 90 THR A C 1
ATOM 748 O O . THR A 1 90 ? -4.211 -17.016 -14.219 1 96.56 90 THR A O 1
ATOM 751 N N . CYS A 1 91 ? -3.852 -16.266 -12.203 1 98.69 91 CYS A N 1
ATOM 752 C CA . CYS A 1 91 ? -3.385 -14.938 -12.609 1 98.69 91 CYS A CA 1
ATOM 753 C C . CYS A 1 91 ? -2.338 -14.406 -11.641 1 98.69 91 CYS A C 1
ATOM 755 O O . CYS A 1 91 ? -2.461 -14.586 -10.43 1 98.69 91 CYS A O 1
ATOM 757 N N . VAL A 1 92 ? -1.343 -13.836 -12.219 1 98.81 92 VAL A N 1
ATOM 758 C CA . VAL A 1 92 ? -0.361 -13.133 -11.398 1 98.81 92 VAL A CA 1
ATOM 759 C C . VAL A 1 92 ? -0.143 -11.719 -11.945 1 98.81 92 VAL A C 1
ATOM 761 O O . VAL A 1 92 ? 0.068 -11.539 -13.141 1 98.81 92 VAL A O 1
ATOM 764 N N . VAL A 1 93 ? -0.254 -10.734 -11.086 1 98.88 93 VAL A N 1
ATOM 765 C CA . VAL A 1 93 ? 0.09 -9.352 -11.422 1 98.88 93 VAL A CA 1
ATOM 766 C C . VAL A 1 93 ? 1.5 -9.039 -10.93 1 98.88 93 VAL A C 1
ATOM 768 O O . VAL A 1 93 ? 1.772 -9.102 -9.727 1 98.88 93 VAL A O 1
ATOM 771 N N . PHE A 1 94 ? 2.369 -8.734 -11.852 1 98.56 94 PHE A N 1
ATOM 772 C CA . PHE A 1 94 ? 3.719 -8.297 -11.516 1 98.56 94 PHE A CA 1
ATOM 773 C C . PHE A 1 94 ? 3.814 -6.777 -11.516 1 98.56 94 PHE A C 1
ATOM 775 O O . PHE A 1 94 ? 3.424 -6.129 -12.492 1 98.56 94 PHE A O 1
ATOM 782 N N . LEU A 1 95 ? 4.254 -6.246 -10.445 1 97.44 95 LEU A N 1
ATOM 783 C CA . LEU A 1 95 ? 4.531 -4.816 -10.367 1 97.44 95 LEU A CA 1
ATOM 784 C C . LEU A 1 95 ? 5.961 -4.516 -10.805 1 97.44 95 LEU A C 1
ATOM 786 O O . LEU A 1 95 ? 6.902 -5.156 -10.328 1 97.44 95 LEU A O 1
ATOM 790 N N . VAL A 1 96 ? 6.098 -3.547 -11.648 1 96.25 96 VAL A N 1
ATOM 791 C CA . VAL A 1 96 ? 7.371 -3.236 -12.289 1 96.25 96 VAL A CA 1
ATOM 792 C C . VAL A 1 96 ? 7.691 -1.754 -12.109 1 96.25 96 VAL A C 1
ATOM 794 O O . VAL A 1 96 ? 6.879 -0.891 -12.453 1 96.25 96 VAL A O 1
ATOM 797 N N . SER A 1 97 ? 8.883 -1.53 -11.562 1 92.81 97 SER A N 1
ATOM 798 C CA . SER A 1 97 ? 9.305 -0.141 -11.414 1 92.81 97 SER A CA 1
ATOM 799 C C . SER A 1 97 ? 9.633 0.485 -12.758 1 92.81 97 SER A C 1
ATOM 801 O O . SER A 1 97 ? 10.289 -0.139 -13.594 1 92.81 97 SER A O 1
ATOM 803 N N . ASN A 1 98 ? 9.102 1.651 -12.961 1 92.06 98 ASN A N 1
ATOM 804 C CA . ASN A 1 98 ? 9.453 2.443 -14.133 1 92.06 98 ASN A CA 1
ATOM 805 C C . ASN A 1 98 ? 10.484 3.516 -13.797 1 92.06 98 ASN A C 1
ATOM 807 O O . ASN A 1 98 ? 10.133 4.602 -13.344 1 92.06 98 ASN A O 1
ATOM 811 N N . LYS A 1 99 ? 11.648 3.303 -14.055 1 83.38 99 LYS A N 1
ATOM 812 C CA . LYS A 1 99 ? 12.766 4.145 -13.641 1 83.38 99 LYS A CA 1
ATOM 813 C C . LYS A 1 99 ? 12.734 5.492 -14.359 1 83.38 99 LYS A C 1
ATOM 815 O O . LYS A 1 99 ? 13.344 6.461 -13.898 1 83.38 99 LYS A O 1
ATOM 820 N N . THR A 1 100 ? 12.156 5.492 -15.484 1 82.19 100 THR A N 1
ATOM 821 C CA . THR A 1 100 ? 12.109 6.75 -16.234 1 82.19 100 THR A CA 1
ATOM 822 C C . THR A 1 100 ? 11.227 7.766 -15.508 1 82.19 100 THR A C 1
ATOM 824 O O . THR A 1 100 ? 11.297 8.969 -15.789 1 82.19 100 THR A O 1
ATOM 827 N N . LYS A 1 101 ? 10.516 7.27 -14.5 1 77.88 101 LYS A N 1
ATOM 828 C CA . LYS A 1 101 ? 9.57 8.125 -13.773 1 77.88 101 LYS A CA 1
ATOM 829 C C . LYS A 1 101 ? 10.039 8.359 -12.344 1 77.88 101 LYS A C 1
ATOM 831 O O . LYS A 1 101 ? 9.414 9.125 -11.602 1 77.88 101 LYS A O 1
ATOM 836 N N . ASN A 1 102 ? 11.078 7.727 -12.047 1 66.56 102 ASN A N 1
ATOM 837 C CA . ASN A 1 102 ? 11.484 7.766 -10.648 1 66.56 102 ASN A CA 1
ATOM 838 C C . ASN A 1 102 ? 12.062 9.125 -10.273 1 66.56 102 ASN A C 1
ATOM 840 O O . ASN A 1 102 ? 12.883 9.688 -11 1 66.56 102 ASN A O 1
ATOM 844 N N . PHE A 1 103 ? 11.492 9.664 -9.383 1 64.25 103 PHE A N 1
ATOM 845 C CA . PHE A 1 103 ? 12.023 10.922 -8.867 1 64.25 103 PHE A CA 1
ATOM 846 C C . PHE A 1 103 ? 13.094 10.664 -7.816 1 64.25 103 PHE A C 1
ATOM 848 O O . PHE A 1 103 ? 14.172 11.258 -7.867 1 64.25 103 PHE A O 1
ATOM 855 N N . HIS A 1 104 ? 12.781 9.781 -6.805 1 64.5 104 HIS A N 1
ATOM 856 C CA . HIS A 1 104 ? 13.719 9.414 -5.746 1 64.5 104 HIS A CA 1
ATOM 857 C C . HIS A 1 104 ? 13.766 7.898 -5.551 1 64.5 104 HIS A C 1
ATOM 859 O O . HIS A 1 104 ? 12.727 7.234 -5.57 1 64.5 104 HIS A O 1
ATOM 865 N N . ALA A 1 105 ? 14.891 7.41 -5.617 1 57.94 105 ALA A N 1
ATOM 866 C CA . ALA A 1 105 ? 15.117 5.977 -5.477 1 57.94 105 ALA A CA 1
ATOM 867 C C . ALA A 1 105 ? 14.414 5.422 -4.242 1 57.94 105 ALA A C 1
ATOM 869 O O . ALA A 1 105 ? 13.93 4.285 -4.246 1 57.94 105 ALA A O 1
ATOM 870 N N . ASP A 1 106 ? 14.32 6.297 -3.32 1 61.03 106 ASP A N 1
ATOM 871 C CA . ASP A 1 106 ? 13.836 5.844 -2.023 1 61.03 106 ASP A CA 1
ATOM 872 C C . ASP A 1 106 ? 12.32 5.648 -2.045 1 61.03 106 ASP A C 1
ATOM 874 O O . ASP A 1 106 ? 11.758 4.977 -1.175 1 61.03 106 ASP A O 1
ATOM 878 N N . SER A 1 107 ? 11.719 6.012 -3.098 1 75.75 107 SER A N 1
ATOM 879 C CA . SER A 1 107 ? 10.258 5.957 -3.105 1 75.75 107 SER A CA 1
ATOM 880 C C . SER A 1 107 ? 9.75 4.75 -3.891 1 75.75 107 SER A C 1
ATOM 882 O O . SER A 1 107 ? 8.57 4.398 -3.807 1 75.75 107 SER A O 1
ATOM 884 N N . LYS A 1 108 ? 10.625 4.016 -4.457 1 79.56 108 LYS A N 1
ATOM 885 C CA . LYS A 1 108 ? 10.242 2.916 -5.336 1 79.56 108 LYS A CA 1
ATOM 886 C C . LYS A 1 108 ? 9.484 1.835 -4.574 1 79.56 108 LYS A C 1
ATOM 888 O O . LYS A 1 108 ? 8.375 1.454 -4.965 1 79.56 108 LYS A O 1
ATOM 893 N N . GLU A 1 109 ? 10.086 1.411 -3.479 1 87.06 109 GLU A N 1
ATOM 894 C CA . GLU A 1 109 ? 9.5 0.299 -2.734 1 87.06 109 GLU A CA 1
ATOM 895 C C . GLU A 1 109 ? 8.188 0.704 -2.08 1 87.06 109 GLU A C 1
ATOM 897 O O . GLU A 1 109 ? 7.25 -0.095 -2.014 1 87.06 109 GLU A O 1
ATOM 902 N N . MET A 1 110 ? 8.125 1.91 -1.646 1 90.25 110 MET A N 1
ATOM 903 C CA . MET A 1 110 ? 6.891 2.396 -1.034 1 90.25 110 MET A CA 1
ATOM 904 C C . MET A 1 110 ? 5.766 2.467 -2.061 1 90.25 110 MET A C 1
ATOM 906 O O . MET A 1 110 ? 4.641 2.047 -1.782 1 90.25 110 MET A O 1
ATOM 910 N N . ASN A 1 111 ? 6.117 2.98 -3.223 1 91.38 111 ASN A N 1
ATOM 911 C CA . ASN A 1 111 ? 5.133 3.031 -4.301 1 91.38 111 ASN A CA 1
ATOM 912 C C . ASN A 1 111 ? 4.652 1.638 -4.688 1 91.38 111 ASN A C 1
ATOM 914 O O . ASN A 1 111 ? 3.465 1.44 -4.961 1 91.38 111 ASN A O 1
ATOM 918 N N . MET A 1 112 ? 5.57 0.733 -4.672 1 92.25 112 MET A N 1
ATOM 919 C CA . MET A 1 112 ? 5.227 -0.654 -4.969 1 92.25 112 MET A CA 1
ATOM 920 C C . MET A 1 112 ? 4.25 -1.205 -3.934 1 92.25 112 MET A C 1
ATOM 922 O O . MET A 1 112 ? 3.303 -1.912 -4.281 1 92.25 112 MET A O 1
ATOM 926 N N . GLY A 1 113 ? 4.547 -0.903 -2.699 1 93.94 113 GLY A N 1
ATOM 927 C CA . GLY A 1 113 ? 3.645 -1.325 -1.638 1 93.94 113 GLY A CA 1
ATOM 928 C C . GLY A 1 113 ? 2.252 -0.742 -1.771 1 93.94 113 GLY A C 1
ATOM 929 O O . GLY A 1 113 ? 1.257 -1.457 -1.628 1 93.94 113 GLY A O 1
ATOM 930 N N . GLU A 1 114 ? 2.154 0.536 -2.045 1 95.56 114 GLU A N 1
ATOM 931 C CA . GLU A 1 114 ? 0.863 1.199 -2.197 1 95.56 114 GLU A CA 1
ATOM 932 C C . GLU A 1 114 ? 0.091 0.638 -3.387 1 95.56 114 GLU A C 1
ATOM 934 O O . GLU A 1 114 ? -1.096 0.324 -3.273 1 95.56 114 GLU A O 1
ATOM 939 N N . ALA A 1 115 ? 0.802 0.521 -4.488 1 96.69 115 ALA A N 1
ATOM 940 C CA . ALA A 1 115 ? 0.181 -0.053 -5.68 1 96.69 115 ALA A CA 1
ATOM 941 C C . ALA A 1 115 ? -0.256 -1.494 -5.43 1 96.69 115 ALA A C 1
ATOM 943 O O . ALA A 1 115 ? -1.349 -1.896 -5.836 1 96.69 115 ALA A O 1
ATOM 944 N N . GLY A 1 116 ? 0.61 -2.227 -4.789 1 97.38 116 GLY A N 1
ATOM 945 C CA . GLY A 1 116 ? 0.292 -3.609 -4.469 1 97.38 116 GLY A CA 1
ATOM 946 C C . GLY A 1 116 ? -0.949 -3.754 -3.609 1 97.38 116 GLY A C 1
ATOM 947 O O . GLY A 1 116 ? -1.812 -4.586 -3.893 1 97.38 116 GLY A O 1
ATOM 948 N N . MET A 1 117 ? -1.006 -2.98 -2.578 1 97.5 117 MET A N 1
ATOM 949 C CA . MET A 1 117 ? -2.172 -3.041 -1.702 1 97.5 117 MET A CA 1
ATOM 950 C C . MET A 1 117 ? -3.436 -2.627 -2.449 1 97.5 117 MET A C 1
ATOM 952 O O . MET A 1 117 ? -4.523 -3.127 -2.162 1 97.5 117 MET A O 1
ATOM 956 N N . SER A 1 118 ? -3.33 -1.714 -3.41 1 97.88 118 SER A N 1
ATOM 957 C CA . SER A 1 118 ? -4.469 -1.344 -4.246 1 97.88 118 SER A CA 1
ATOM 958 C C . SER A 1 118 ? -4.949 -2.527 -5.078 1 97.88 118 SER A C 1
ATOM 960 O O . SER A 1 118 ? -6.152 -2.75 -5.211 1 97.88 118 SER A O 1
ATOM 962 N N . VAL A 1 119 ? -4.023 -3.287 -5.621 1 98.62 119 VAL A N 1
ATOM 963 C CA . VAL A 1 119 ? -4.375 -4.496 -6.355 1 98.62 119 VAL A CA 1
ATOM 964 C C . VAL A 1 119 ? -5.121 -5.461 -5.438 1 98.62 119 VAL A C 1
ATOM 966 O O . VAL A 1 119 ? -6.184 -5.973 -5.793 1 98.62 119 VAL A O 1
ATOM 969 N N . ILE A 1 120 ? -4.57 -5.695 -4.273 1 98.38 120 ILE A N 1
ATOM 970 C CA . ILE A 1 120 ? -5.109 -6.648 -3.309 1 98.38 120 ILE A CA 1
ATOM 971 C C . ILE A 1 120 ? -6.527 -6.234 -2.914 1 98.38 120 ILE A C 1
ATOM 973 O O . ILE A 1 120 ? -7.457 -7.043 -2.971 1 98.38 120 ILE A O 1
ATOM 977 N N . ALA A 1 121 ? -6.684 -4.984 -2.584 1 97.94 121 ALA A N 1
ATOM 978 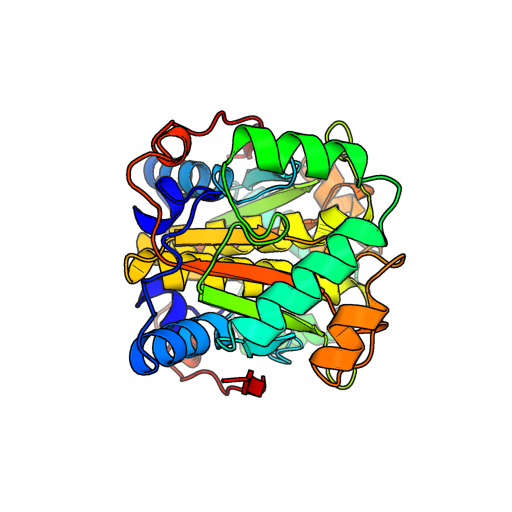C CA . ALA A 1 121 ? -7.988 -4.488 -2.145 1 97.94 121 ALA A CA 1
ATOM 979 C C . ALA A 1 121 ? -9.016 -4.562 -3.271 1 97.94 121 ALA A C 1
ATOM 981 O O . ALA A 1 121 ? -10.164 -4.941 -3.047 1 97.94 121 ALA A O 1
ATOM 982 N N . ALA A 1 122 ? -8.617 -4.16 -4.453 1 98.19 122 ALA A N 1
ATOM 983 C CA . ALA A 1 122 ? -9.523 -4.203 -5.598 1 98.19 122 ALA A CA 1
ATOM 984 C C . ALA A 1 122 ? -9.977 -5.633 -5.891 1 98.19 122 ALA A C 1
ATOM 986 O O . ALA A 1 122 ? -11.156 -5.883 -6.133 1 98.19 122 ALA A O 1
ATOM 987 N N . ALA A 1 123 ? -9.016 -6.566 -5.895 1 98.31 123 ALA A N 1
ATOM 988 C CA . ALA A 1 123 ? -9.336 -7.973 -6.129 1 98.31 123 ALA A CA 1
ATOM 989 C C . ALA A 1 123 ? -10.32 -8.492 -5.082 1 98.31 123 ALA A C 1
ATOM 991 O O . ALA A 1 123 ? -11.32 -9.125 -5.426 1 98.31 123 ALA A O 1
ATOM 992 N N . GLU A 1 124 ? -10.039 -8.18 -3.844 1 96.75 124 GLU A N 1
ATOM 993 C CA . GLU A 1 124 ? -10.914 -8.617 -2.756 1 96.75 124 GLU A CA 1
ATOM 994 C C . GLU A 1 124 ? -12.305 -8.008 -2.885 1 96.75 124 GLU A C 1
ATOM 996 O O . GLU A 1 124 ? -13.305 -8.664 -2.584 1 96.75 124 GLU A O 1
ATOM 1001 N N . ALA A 1 125 ? -12.352 -6.773 -3.291 1 96.94 125 ALA A N 1
ATOM 1002 C CA . ALA A 1 125 ? -13.633 -6.086 -3.461 1 96.94 125 ALA A CA 1
ATOM 1003 C C . ALA A 1 125 ? -14.5 -6.785 -4.504 1 96.94 125 ALA A C 1
ATOM 1005 O O . ALA A 1 125 ? -15.727 -6.742 -4.434 1 96.94 125 ALA A O 1
ATOM 1006 N N . LEU A 1 126 ? -13.859 -7.414 -5.426 1 97.56 126 LEU A N 1
ATOM 1007 C CA . LEU A 1 126 ? -14.586 -8.109 -6.484 1 97.56 126 LEU A CA 1
ATOM 1008 C C . LEU A 1 126 ? -14.805 -9.57 -6.129 1 97.56 126 LEU A C 1
ATOM 1010 O O . LEU A 1 126 ? -15.336 -10.344 -6.934 1 97.56 126 LEU A O 1
ATOM 1014 N N . GLY A 1 127 ? -14.336 -9.977 -4.969 1 96.62 127 GLY A N 1
ATOM 1015 C CA . GLY A 1 127 ? -14.594 -11.32 -4.473 1 96.62 127 GLY A CA 1
ATOM 1016 C C . GLY A 1 127 ? -13.477 -12.297 -4.793 1 96.62 127 GLY A C 1
ATOM 1017 O O . GLY A 1 127 ? -13.664 -13.516 -4.691 1 96.62 127 GLY A O 1
ATOM 1018 N N . TYR A 1 128 ? -12.297 -11.82 -5.227 1 97.88 128 TYR A N 1
ATOM 1019 C CA . TYR A 1 128 ? -11.156 -12.688 -5.504 1 97.88 128 TYR A CA 1
ATOM 1020 C C . TYR A 1 128 ? -10.203 -12.727 -4.316 1 97.88 128 TYR A C 1
ATOM 1022 O O . TYR A 1 128 ? -10.281 -11.891 -3.418 1 97.88 128 TYR A O 1
ATOM 1030 N N . ASN A 1 129 ? -9.375 -13.734 -4.285 1 97.62 129 ASN A N 1
ATOM 1031 C CA . ASN A 1 129 ? -8.352 -13.906 -3.26 1 97.62 129 ASN A CA 1
ATOM 1032 C C . ASN A 1 129 ? -6.961 -13.586 -3.801 1 97.62 129 ASN A C 1
ATOM 1034 O O . ASN A 1 129 ? -6.75 -13.562 -5.016 1 97.62 129 ASN A O 1
ATOM 1038 N N . THR A 1 130 ? -6.055 -13.328 -2.875 1 98.12 130 THR A N 1
ATOM 1039 C CA . THR A 1 130 ? -4.746 -12.859 -3.32 1 98.12 130 THR A CA 1
ATOM 1040 C C . THR A 1 130 ? -3.635 -13.484 -2.48 1 98.12 130 THR A C 1
ATOM 1042 O O . THR A 1 130 ? -3.895 -14.047 -1.414 1 98.12 130 THR A O 1
ATOM 1045 N N . LEU A 1 131 ? -2.422 -13.461 -3.002 1 97.44 131 LEU A N 1
ATOM 1046 C CA . LEU A 1 131 ? -1.177 -13.836 -2.342 1 97.44 131 LEU A CA 1
ATOM 1047 C C . LEU A 1 131 ? -0.017 -12.984 -2.842 1 97.44 131 LEU A C 1
ATOM 1049 O O . LEU A 1 131 ? 0.459 -13.172 -3.963 1 97.44 131 LEU A O 1
ATOM 1053 N N . PRO A 1 132 ? 0.403 -12 -2.035 1 96.69 132 PRO A N 1
ATOM 1054 C CA . PRO A 1 132 ? 1.624 -11.281 -2.408 1 96.69 132 PRO A CA 1
ATOM 1055 C C . PRO A 1 132 ? 2.881 -12.133 -2.252 1 96.69 132 PRO A C 1
ATOM 1057 O O . PRO A 1 132 ? 3.051 -12.812 -1.235 1 96.69 132 PRO A O 1
ATOM 1060 N N . VAL A 1 133 ? 3.76 -12.109 -3.287 1 94.75 133 VAL A N 1
ATOM 1061 C CA . VAL A 1 133 ? 4.973 -12.914 -3.301 1 94.75 133 VAL A CA 1
ATOM 1062 C C . VAL A 1 133 ? 6.152 -12.078 -3.785 1 94.75 133 VAL A C 1
ATOM 1064 O O . VAL A 1 133 ? 6.117 -11.523 -4.891 1 94.75 133 VAL A O 1
ATOM 1067 N N . LEU A 1 134 ? 7.211 -12.016 -3.018 1 91.62 134 LEU A N 1
ATOM 1068 C CA . LEU A 1 134 ? 8.391 -11.234 -3.361 1 91.62 134 LEU A CA 1
ATOM 1069 C C . LEU A 1 134 ? 9.461 -12.109 -4.012 1 91.62 134 LEU A C 1
ATOM 1071 O O . LEU A 1 134 ? 10.398 -11.594 -4.625 1 91.62 134 LEU A O 1
ATOM 1075 N N . MET A 1 135 ? 9.328 -13.367 -3.998 1 90.44 135 MET A N 1
ATOM 1076 C CA . MET A 1 135 ? 10.359 -14.336 -4.367 1 90.44 135 MET A CA 1
ATOM 1077 C C . MET A 1 135 ? 10.805 -14.133 -5.812 1 90.44 135 MET A C 1
ATOM 1079 O O . MET A 1 135 ? 11.992 -14.25 -6.121 1 90.44 135 MET A O 1
ATOM 1083 N N . PRO A 1 136 ? 9.891 -13.789 -6.691 1 92.62 136 PRO A N 1
ATOM 1084 C CA . PRO A 1 136 ? 10.32 -13.625 -8.086 1 92.62 136 PRO A CA 1
ATOM 1085 C C . PRO A 1 136 ? 11.328 -12.492 -8.258 1 92.62 136 PRO A C 1
ATOM 1087 O O . PRO A 1 136 ? 12.07 -12.477 -9.242 1 92.62 136 PRO A O 1
ATOM 1090 N N . ALA A 1 137 ? 11.344 -11.547 -7.348 1 89.56 137 ALA A N 1
ATOM 1091 C CA . ALA A 1 137 ? 12.258 -10.414 -7.434 1 89.56 137 ALA A CA 1
ATOM 1092 C C . ALA A 1 137 ? 13.555 -10.695 -6.684 1 89.56 137 ALA A C 1
ATOM 1094 O O . ALA A 1 137 ? 14.438 -9.836 -6.613 1 89.56 137 ALA A O 1
ATOM 1095 N N . ASN A 1 138 ? 13.625 -11.891 -6.098 1 87.25 138 ASN A N 1
ATOM 1096 C CA . ASN A 1 138 ? 14.875 -12.281 -5.441 1 87.25 138 ASN A CA 1
ATOM 1097 C C . ASN A 1 138 ? 16.062 -12.219 -6.402 1 87.25 138 ASN A C 1
ATOM 1099 O O . ASN A 1 138 ? 16 -12.781 -7.5 1 87.25 138 ASN A O 1
ATOM 1103 N N . PRO A 1 139 ? 17.094 -11.57 -5.949 1 85.62 139 PRO A N 1
ATOM 1104 C CA . PRO A 1 139 ? 18.234 -11.383 -6.84 1 85.62 139 PRO A CA 1
ATOM 1105 C C . PRO A 1 139 ? 18.781 -12.703 -7.395 1 85.62 139 PRO A C 1
ATOM 1107 O O . PRO A 1 139 ? 19.281 -12.742 -8.523 1 85.62 139 PRO A O 1
ATOM 1110 N N . ALA A 1 140 ? 18.672 -13.789 -6.688 1 84.38 140 ALA A N 1
ATOM 1111 C CA . ALA A 1 140 ? 19.234 -15.07 -7.09 1 84.38 140 ALA A CA 1
ATOM 1112 C C . ALA A 1 140 ? 18.469 -15.664 -8.273 1 84.38 140 ALA A C 1
ATOM 1114 O O . ALA A 1 140 ? 19 -16.5 -9.016 1 84.38 140 ALA A O 1
ATOM 1115 N N . ALA A 1 141 ? 17.25 -15.242 -8.539 1 86 141 ALA A N 1
ATOM 1116 C CA . ALA A 1 141 ? 16.453 -15.945 -9.547 1 86 141 ALA A CA 1
ATOM 1117 C C . ALA A 1 141 ? 15.594 -14.969 -10.344 1 86 141 ALA A C 1
ATOM 1119 O O . ALA A 1 141 ? 14.812 -15.375 -11.203 1 86 141 ALA A O 1
ATOM 1120 N N . SER A 1 142 ? 15.789 -13.656 -10.062 1 91.12 142 SER A N 1
ATOM 1121 C CA . SER A 1 142 ? 14.922 -12.648 -10.672 1 91.12 142 SER A CA 1
ATOM 1122 C C . SER A 1 142 ? 15.07 -12.641 -12.195 1 91.12 142 SER A C 1
ATOM 1124 O O . SER A 1 142 ? 14.164 -12.219 -12.906 1 91.12 142 SER A O 1
ATOM 1126 N N . GLU A 1 143 ? 16.172 -13.117 -12.711 1 94.38 143 GLU A N 1
ATOM 1127 C CA . GLU A 1 143 ? 16.422 -13.117 -14.141 1 94.38 143 GLU A CA 1
ATOM 1128 C C . GLU A 1 143 ? 15.391 -13.938 -14.898 1 94.38 143 GLU A C 1
ATOM 1130 O O . GLU A 1 143 ? 15 -13.578 -16.016 1 94.38 143 GLU A O 1
ATOM 1135 N N . PHE A 1 144 ? 14.953 -15.031 -14.375 1 94.06 144 PHE A N 1
ATOM 1136 C CA . PHE A 1 144 ? 13.992 -15.914 -15.031 1 94.06 144 PHE A CA 1
ATOM 1137 C C . PHE A 1 144 ? 12.672 -15.195 -15.266 1 94.06 144 PHE A C 1
ATOM 1139 O O . PHE A 1 144 ? 12.156 -15.195 -16.391 1 94.06 144 PHE A O 1
ATOM 1146 N N . THR A 1 145 ? 12.203 -14.555 -14.227 1 96.56 145 THR A N 1
ATOM 1147 C CA . THR A 1 145 ? 10.93 -13.844 -14.32 1 96.56 145 THR A CA 1
ATOM 1148 C C . THR A 1 145 ? 11.062 -12.633 -15.25 1 96.56 145 THR A C 1
ATOM 1150 O O . THR A 1 145 ? 10.211 -12.414 -16.109 1 96.56 145 THR A O 1
ATOM 1153 N N . ALA A 1 146 ? 12.141 -11.906 -15.047 1 97.31 146 ALA A N 1
ATOM 1154 C CA . ALA A 1 146 ? 12.352 -10.703 -15.844 1 97.31 146 ALA A CA 1
ATOM 1155 C C . ALA A 1 146 ? 12.414 -11.031 -17.328 1 97.31 146 ALA A C 1
ATOM 1157 O O . ALA A 1 146 ? 11.812 -10.328 -18.156 1 97.31 146 ALA A O 1
ATOM 1158 N N . LYS A 1 147 ? 13.109 -12.109 -17.672 1 96.5 147 LYS A N 1
ATOM 1159 C CA . LYS A 1 147 ? 13.219 -12.531 -19.062 1 96.5 147 LYS A CA 1
ATOM 1160 C C . LYS A 1 147 ? 11.859 -12.93 -19.625 1 96.5 147 LYS A C 1
ATOM 1162 O O . LYS A 1 147 ? 11.5 -12.531 -20.734 1 96.5 147 LYS A O 1
ATOM 1167 N N . ALA A 1 148 ? 11.141 -13.656 -18.844 1 95.81 148 ALA A N 1
ATOM 1168 C CA . ALA A 1 148 ? 9.828 -14.125 -19.281 1 95.81 148 ALA A CA 1
ATOM 1169 C C . ALA A 1 148 ? 8.875 -12.953 -19.516 1 95.81 148 ALA A C 1
ATOM 1171 O O . ALA A 1 148 ? 8.039 -13 -20.422 1 95.81 148 ALA A O 1
ATOM 1172 N N . LEU A 1 149 ? 9 -11.914 -18.734 1 96.75 149 LEU A N 1
ATOM 1173 C CA . LEU A 1 149 ? 8.109 -10.758 -18.797 1 96.75 149 LEU A CA 1
ATOM 1174 C C . LEU A 1 149 ? 8.664 -9.703 -19.75 1 96.75 149 LEU A C 1
ATOM 1176 O O . LEU A 1 149 ? 7.969 -8.742 -20.094 1 96.75 149 LEU A O 1
ATOM 1180 N N . ASN A 1 150 ? 9.883 -9.883 -20.156 1 96.5 150 ASN A N 1
ATOM 1181 C CA . ASN A 1 150 ? 10.57 -8.922 -21 1 96.5 150 ASN A CA 1
ATOM 1182 C C . ASN A 1 150 ? 10.711 -7.566 -20.328 1 96.5 150 ASN A C 1
ATOM 1184 O O . ASN A 1 150 ? 10.305 -6.543 -20.891 1 96.5 150 ASN A O 1
ATOM 1188 N N . ILE A 1 151 ? 11.25 -7.562 -19.109 1 96 151 ILE A N 1
ATOM 1189 C CA . ILE A 1 151 ? 11.523 -6.348 -18.344 1 96 151 ILE A CA 1
ATOM 1190 C C . ILE A 1 151 ? 12.922 -6.426 -17.734 1 96 151 ILE A C 1
ATOM 1192 O O . ILE A 1 151 ? 13.469 -7.52 -17.562 1 96 151 ILE A O 1
ATOM 1196 N N . PRO A 1 152 ? 13.57 -5.25 -17.484 1 94.31 152 PRO A N 1
ATOM 1197 C CA . PRO A 1 152 ? 14.836 -5.301 -16.734 1 94.31 152 PRO A CA 1
ATOM 1198 C C . PRO A 1 152 ? 14.68 -5.941 -15.359 1 94.31 152 PRO A C 1
ATOM 1200 O O . PRO A 1 152 ? 13.703 -5.668 -14.656 1 94.31 152 PRO A O 1
ATOM 1203 N N . LYS A 1 153 ? 15.648 -6.785 -15.016 1 93.75 153 LYS A N 1
ATOM 1204 C CA . LYS A 1 153 ? 15.57 -7.527 -13.766 1 93.75 153 LYS A CA 1
ATOM 1205 C C . LYS A 1 153 ? 15.508 -6.582 -12.57 1 93.75 153 LYS A C 1
ATOM 1207 O O . LYS A 1 153 ? 14.828 -6.867 -11.578 1 93.75 153 LYS A O 1
ATOM 1212 N N . GLU A 1 154 ? 16.125 -5.422 -12.633 1 90.81 154 GLU A N 1
ATOM 1213 C CA . GLU A 1 154 ? 16.188 -4.477 -11.523 1 90.81 154 GLU A CA 1
ATOM 1214 C C . GLU A 1 154 ? 14.852 -3.783 -11.297 1 90.81 154 GLU A C 1
ATOM 1216 O O . GLU A 1 154 ? 14.633 -3.162 -10.258 1 90.81 154 GLU A O 1
ATOM 1221 N N . ASP A 1 155 ? 13.969 -3.902 -12.289 1 92.69 155 ASP A N 1
ATOM 1222 C CA . ASP A 1 155 ? 12.688 -3.209 -12.219 1 92.69 155 ASP A CA 1
ATOM 1223 C C . ASP A 1 155 ? 11.609 -4.105 -11.617 1 92.69 155 ASP A C 1
ATOM 1225 O O . ASP A 1 155 ? 10.531 -3.631 -11.25 1 92.69 155 ASP A O 1
ATOM 1229 N N . LEU A 1 156 ? 11.938 -5.387 -11.531 1 94.56 156 LEU A N 1
ATOM 1230 C CA . LEU A 1 156 ? 10.961 -6.332 -11 1 94.56 156 LEU A CA 1
ATOM 1231 C C . LEU A 1 156 ? 10.75 -6.125 -9.508 1 94.56 156 LEU A C 1
ATOM 1233 O O . LEU A 1 156 ? 11.719 -6.016 -8.75 1 94.56 156 LEU A O 1
ATOM 1237 N N . GLY A 1 157 ? 9.461 -6.039 -9.18 1 92.31 157 GLY A N 1
ATOM 1238 C CA . GLY A 1 157 ? 9.117 -5.836 -7.781 1 92.31 157 GLY A CA 1
ATOM 1239 C C . GLY A 1 157 ? 8.211 -6.914 -7.227 1 92.31 157 GLY A C 1
ATOM 1240 O O . GLY A 1 157 ? 8.5 -8.102 -7.344 1 92.31 157 GLY A O 1
ATOM 1241 N N . LEU A 1 158 ? 7.105 -6.535 -6.684 1 94.31 158 LEU A N 1
ATOM 1242 C CA . LEU A 1 158 ? 6.137 -7.398 -6.02 1 94.31 158 LEU A CA 1
ATOM 1243 C C . LEU A 1 158 ? 5.277 -8.141 -7.043 1 94.31 158 LEU A C 1
ATOM 1245 O O . LEU A 1 158 ? 4.914 -7.574 -8.078 1 94.31 158 LEU A O 1
ATOM 1249 N N . SER A 1 159 ? 5.062 -9.375 -6.805 1 97.69 159 SER A N 1
ATOM 1250 C CA . SER A 1 159 ? 4.035 -10.102 -7.547 1 97.69 159 SER A CA 1
ATOM 1251 C C . SER A 1 159 ? 2.848 -10.445 -6.656 1 97.69 159 SER A C 1
ATOM 1253 O O . SER A 1 159 ? 3.018 -10.727 -5.469 1 97.69 159 SER A O 1
ATOM 1255 N N . ILE A 1 160 ? 1.715 -10.438 -7.258 1 98.62 160 ILE A N 1
ATOM 1256 C CA . ILE A 1 160 ? 0.494 -10.75 -6.523 1 98.62 160 ILE A CA 1
ATOM 1257 C C . ILE A 1 160 ? -0.308 -11.805 -7.281 1 98.62 160 ILE A C 1
ATOM 1259 O O . ILE A 1 160 ? -0.797 -11.547 -8.383 1 98.62 160 ILE A O 1
ATOM 1263 N N . ALA A 1 161 ? -0.436 -12.945 -6.695 1 98.69 161 ALA A N 1
ATOM 1264 C CA . ALA A 1 161 ? -1.303 -13.992 -7.242 1 98.69 161 ALA A CA 1
ATOM 1265 C C . ALA A 1 161 ? -2.773 -13.656 -7.004 1 98.69 161 ALA A C 1
ATOM 1267 O O . ALA A 1 161 ? -3.141 -13.164 -5.934 1 98.69 161 ALA A O 1
ATOM 1268 N N . LEU A 1 162 ? -3.586 -13.891 -7.969 1 98.69 162 LEU A N 1
ATOM 1269 C CA . LEU A 1 162 ? -5.031 -13.711 -7.887 1 98.69 162 LEU A CA 1
ATOM 1270 C C . LEU A 1 162 ? -5.762 -14.992 -8.266 1 98.69 162 LEU A C 1
ATOM 1272 O O . LEU A 1 162 ? -5.344 -15.703 -9.188 1 98.69 162 LEU A O 1
ATOM 1276 N N . GLY A 1 163 ? -6.891 -15.242 -7.617 1 98.19 163 GLY A N 1
ATOM 1277 C CA . GLY A 1 163 ? -7.75 -16.375 -7.918 1 98.19 163 GLY A CA 1
ATOM 1278 C C . GLY A 1 163 ? -8.836 -16.594 -6.879 1 98.19 163 GLY A C 1
ATOM 1279 O O . GLY A 1 163 ? -9.234 -15.656 -6.188 1 98.19 163 GLY A O 1
ATOM 1280 N N . LYS A 1 164 ? -9.359 -17.797 -6.938 1 97.94 164 LYS A N 1
ATOM 1281 C CA . LYS A 1 164 ? -10.328 -18.234 -5.934 1 97.94 164 LYS A CA 1
ATOM 1282 C C . LYS A 1 164 ? -9.742 -19.312 -5.031 1 97.94 164 LYS A C 1
ATOM 1284 O O . LYS A 1 164 ? -9.156 -20.281 -5.52 1 97.94 164 LYS A O 1
ATOM 1289 N N . ALA A 1 165 ? -9.906 -19.109 -3.77 1 96.88 165 ALA A N 1
ATOM 1290 C CA . ALA A 1 165 ? -9.43 -20.094 -2.809 1 96.88 165 ALA A CA 1
ATOM 1291 C C . ALA A 1 165 ? -10.188 -21.406 -2.943 1 96.88 165 ALA A C 1
ATOM 1293 O O . ALA A 1 165 ? -11.406 -21.406 -3.162 1 96.88 165 ALA A O 1
ATOM 1294 N N . LEU A 1 166 ? -9.492 -22.484 -2.777 1 96.81 166 LEU A N 1
ATOM 1295 C CA . LEU A 1 166 ? -10.156 -23.766 -2.604 1 96.81 166 LEU A CA 1
ATOM 1296 C C . LEU A 1 166 ? -10.805 -23.859 -1.227 1 96.81 166 LEU A C 1
ATOM 1298 O O . LEU A 1 166 ? -10.297 -23.312 -0.255 1 96.81 166 LEU A O 1
ATOM 1302 N N . PRO A 1 167 ? -11.898 -24.625 -1.104 1 94.5 167 PRO A N 1
ATOM 1303 C CA . PRO A 1 167 ? -12.57 -24.75 0.191 1 94.5 167 PRO A CA 1
ATOM 1304 C C . PRO A 1 167 ? -11.68 -25.391 1.254 1 94.5 167 PRO A C 1
ATOM 1306 O O . PRO A 1 167 ? -11.859 -25.141 2.449 1 94.5 167 PRO A O 1
ATOM 1309 N N . GLU A 1 168 ? -10.703 -26.094 0.894 1 93.19 168 GLU A N 1
ATOM 1310 C CA . GLU A 1 168 ? -9.789 -26.781 1.809 1 93.19 168 GLU A CA 1
ATOM 1311 C C . GLU A 1 168 ? -8.867 -25.797 2.514 1 93.19 168 GLU A C 1
ATOM 1313 O O . GLU A 1 168 ? -8.336 -26.094 3.588 1 93.19 168 GLU A O 1
ATOM 1318 N N . TRP A 1 169 ? -8.617 -24.688 1.885 1 93.31 169 TRP A N 1
ATOM 1319 C CA . TRP A 1 169 ? -7.781 -23.672 2.514 1 93.31 169 TRP A CA 1
ATOM 1320 C C . TRP A 1 169 ? -8.594 -22.844 3.504 1 93.31 169 TRP A C 1
ATOM 1322 O O . TRP A 1 169 ? -9.148 -21.812 3.143 1 93.31 169 TRP A O 1
ATOM 1332 N N . LYS A 1 170 ? -8.523 -23.188 4.824 1 89.81 170 LYS A N 1
ATOM 1333 C CA . LYS A 1 170 ? -9.398 -22.547 5.809 1 89.81 170 LYS A CA 1
ATOM 1334 C C . LYS A 1 170 ? -8.648 -21.5 6.613 1 89.81 170 LYS A C 1
ATOM 1336 O O . LYS A 1 170 ? -9.266 -20.688 7.32 1 89.81 170 LYS A O 1
ATOM 1341 N N . ASP A 1 171 ? -7.344 -21.516 6.457 1 87.31 171 ASP A N 1
ATOM 1342 C CA . ASP A 1 171 ? -6.555 -20.547 7.219 1 87.31 171 ASP A CA 1
ATOM 1343 C C . ASP A 1 171 ? -6.992 -19.125 6.914 1 87.31 171 ASP A C 1
ATOM 1345 O O . ASP A 1 171 ? -6.844 -18.234 7.75 1 87.31 171 ASP A O 1
ATOM 1349 N N . HIS A 1 172 ? -7.539 -19.016 5.738 1 84.94 172 HIS A N 1
ATOM 1350 C CA . HIS A 1 172 ? -7.953 -17.672 5.336 1 84.94 172 HIS A CA 1
ATOM 1351 C C . HIS A 1 172 ? -9.156 -17.188 6.152 1 84.94 172 HIS A C 1
ATOM 1353 O O . HIS A 1 172 ? -9.484 -16 6.145 1 84.94 172 HIS A O 1
ATOM 1359 N N . LEU A 1 173 ? -9.742 -18.078 6.918 1 84.81 173 LEU A N 1
ATOM 1360 C CA . LEU A 1 173 ? -10.922 -17.734 7.711 1 84.81 173 LEU A CA 1
ATOM 1361 C C . LEU A 1 173 ? -10.523 -17.328 9.125 1 84.81 173 LEU A C 1
ATOM 1363 O O . LEU A 1 173 ? -11.336 -16.781 9.875 1 84.81 173 LEU A O 1
ATOM 1367 N N . GLN A 1 174 ? -9.297 -17.594 9.469 1 86.25 174 GLN A N 1
ATOM 1368 C CA . GLN A 1 174 ? -8.828 -17.281 10.82 1 86.25 174 GLN A CA 1
ATOM 1369 C C . GLN A 1 174 ? -8.5 -15.805 10.969 1 86.25 174 GLN A C 1
ATOM 1371 O O . GLN A 1 174 ? -8.078 -15.156 10.008 1 86.25 174 GLN A O 1
ATOM 1376 N N . GLU A 1 175 ? -8.734 -15.414 12.141 1 85.62 175 GLU A N 1
ATOM 1377 C CA . GLU A 1 175 ? -8.375 -14.023 12.422 1 85.62 175 GLU A CA 1
ATOM 1378 C C . GLU A 1 175 ? -6.863 -13.836 12.422 1 85.62 175 GLU A C 1
ATOM 1380 O O . GLU A 1 175 ? -6.125 -14.711 12.891 1 85.62 175 GLU A O 1
ATOM 1385 N N . LYS A 1 176 ? -6.547 -12.656 11.93 1 88.75 176 LYS A N 1
ATOM 1386 C CA . LYS A 1 176 ? -5.125 -12.328 11.938 1 88.75 176 LYS A CA 1
ATOM 1387 C C . LYS A 1 176 ? -4.66 -11.914 13.336 1 88.75 176 LYS A C 1
ATOM 1389 O O . LYS A 1 176 ? -5.336 -11.141 14.016 1 88.75 176 LYS A O 1
ATOM 1394 N N . GLU A 1 177 ? -3.566 -12.508 13.742 1 89.62 177 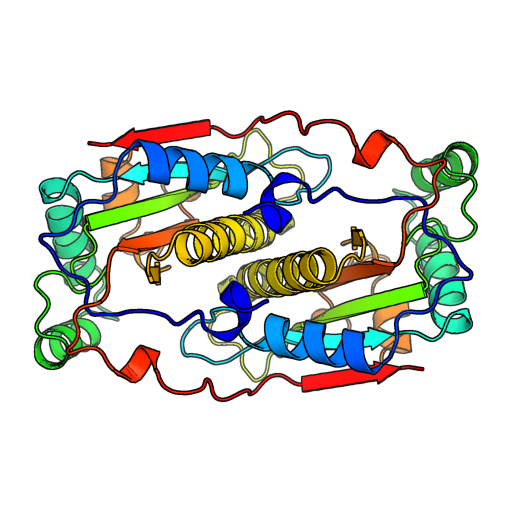GLU A N 1
ATOM 1395 C CA . GLU A 1 177 ? -2.941 -12.008 14.961 1 89.62 177 GLU A CA 1
ATOM 1396 C C . GLU A 1 177 ? -2.305 -10.641 14.734 1 89.62 177 GLU A C 1
ATOM 1398 O O . GLU A 1 177 ? -1.45 -10.484 13.859 1 89.62 177 GLU A O 1
ATOM 1403 N N . ILE A 1 178 ? -2.709 -9.688 15.531 1 91.94 178 ILE A N 1
ATOM 1404 C CA . ILE A 1 178 ? -2.168 -8.344 15.383 1 91.94 178 ILE A CA 1
ATOM 1405 C C . ILE A 1 178 ? -0.962 -8.172 16.312 1 91.94 178 ILE A C 1
ATOM 1407 O O . ILE A 1 178 ? -1.066 -8.367 17.516 1 91.94 178 ILE A O 1
ATOM 1411 N N . LYS A 1 179 ? 0.148 -7.777 15.625 1 91.62 179 LYS A N 1
ATOM 1412 C CA . LYS A 1 179 ? 1.396 -7.621 16.375 1 91.62 179 LYS A CA 1
ATOM 1413 C C . LYS A 1 179 ? 1.862 -6.168 16.359 1 91.62 179 LYS A C 1
ATOM 1415 O O . LYS A 1 179 ? 2.748 -5.793 17.125 1 91.62 179 LYS A O 1
ATOM 1420 N N . SER A 1 180 ? 1.284 -5.359 15.484 1 93.75 180 SER A N 1
ATOM 1421 C CA . SER A 1 180 ? 1.663 -3.953 15.414 1 93.75 180 SER A CA 1
ATOM 1422 C C . SER A 1 180 ? 1.032 -3.152 16.547 1 93.75 180 SER A C 1
ATOM 1424 O O . SER A 1 180 ? -0.016 -3.531 17.078 1 93.75 180 SER A O 1
ATOM 1426 N N . ASN A 1 181 ? 1.684 -2.02 16.859 1 95.5 181 ASN A N 1
ATOM 1427 C CA . ASN A 1 181 ? 1.188 -1.144 17.906 1 95.5 181 ASN A CA 1
ATOM 1428 C C . ASN A 1 181 ? 0.567 0.128 17.344 1 95.5 181 ASN A C 1
ATOM 1430 O O . ASN A 1 181 ? 0.936 0.567 16.25 1 95.5 181 ASN A O 1
ATOM 1434 N N . VAL A 1 182 ? -0.403 0.602 18.109 1 97.88 182 VAL A N 1
ATOM 1435 C CA . VAL A 1 182 ? -0.995 1.904 17.812 1 97.88 182 VAL A CA 1
ATOM 1436 C C . VAL A 1 182 ? -0.881 2.807 19.047 1 97.88 182 VAL A C 1
ATOM 1438 O O . VAL A 1 182 ? -1.334 2.445 20.125 1 97.88 182 VAL A O 1
ATOM 1441 N N . LYS A 1 183 ? -0.206 3.916 18.812 1 98.12 183 LYS A N 1
ATOM 1442 C CA . LYS A 1 183 ? -0.099 4.938 19.859 1 98.12 183 LYS A CA 1
ATOM 1443 C C . LYS A 1 183 ? -0.899 6.184 19.484 1 98.12 183 LYS A C 1
ATOM 1445 O O . LYS A 1 183 ? -0.834 6.652 18.344 1 98.12 183 LYS A O 1
ATOM 1450 N N . TYR A 1 184 ? -1.687 6.711 20.484 1 98.25 184 TYR A N 1
ATOM 1451 C CA . TYR A 1 184 ? -2.48 7.91 20.234 1 98.25 184 TYR A CA 1
ATOM 1452 C C . TYR A 1 184 ? -1.896 9.109 20.969 1 98.25 184 TYR A C 1
ATOM 1454 O O . TYR A 1 184 ? -1.537 9.016 22.141 1 98.25 184 TYR A O 1
ATOM 1462 N N . ILE A 1 185 ? -1.694 10.148 20.266 1 98.31 185 ILE A N 1
ATOM 1463 C CA . ILE A 1 185 ? -1.305 11.438 20.828 1 98.31 185 ILE A CA 1
ATOM 1464 C C . ILE A 1 185 ? -2.438 12.445 20.641 1 98.31 185 ILE A C 1
ATOM 1466 O O . ILE A 1 185 ? -2.705 12.891 19.516 1 98.31 185 ILE A O 1
ATOM 1470 N N . GLU A 1 186 ? -3.055 12.844 21.812 1 96.56 186 GLU A N 1
ATOM 1471 C CA . GLU A 1 186 ? -4.285 13.625 21.719 1 96.56 186 GLU A CA 1
ATOM 1472 C C . GLU A 1 186 ? -4.102 15.008 22.344 1 96.56 186 GLU A C 1
ATOM 1474 O O . GLU A 1 186 ? -3.289 15.188 23.25 1 96.56 186 GLU A O 1
ATOM 1479 N N . MET B 1 1 ? -14.578 -0.806 -4.281 1 90.62 1 MET B N 1
ATOM 1480 C CA . MET B 1 1 ? -14.016 -0.332 -5.547 1 90.62 1 MET B CA 1
ATOM 1481 C C . MET B 1 1 ? -14.055 1.19 -5.621 1 90.62 1 MET B C 1
ATOM 1483 O O . MET B 1 1 ? -13.055 1.825 -5.953 1 90.62 1 MET B O 1
ATOM 1487 N N . ASP B 1 2 ? -15.094 1.728 -5.102 1 90.44 2 ASP B N 1
ATOM 1488 C CA . ASP B 1 2 ? -15.242 3.176 -5.195 1 90.44 2 ASP B CA 1
ATOM 1489 C C . ASP B 1 2 ? -14.172 3.895 -4.383 1 90.44 2 ASP B C 1
ATOM 1491 O O . ASP B 1 2 ? -13.648 4.93 -4.809 1 90.44 2 ASP B O 1
ATOM 1495 N N . VAL B 1 3 ? -13.828 3.285 -3.271 1 91.88 3 VAL B N 1
ATOM 1496 C CA . VAL B 1 3 ? -12.836 3.848 -2.361 1 91.88 3 VAL B CA 1
ATOM 1497 C C . VAL B 1 3 ? -11.5 3.986 -3.082 1 91.88 3 VAL B C 1
ATOM 1499 O O . VAL B 1 3 ? -10.82 5.008 -2.955 1 91.88 3 VAL B O 1
ATOM 1502 N N . LEU B 1 4 ? -11.148 3.045 -3.9 1 93.94 4 LEU B N 1
ATOM 1503 C CA . LEU B 1 4 ? -9.883 3.029 -4.613 1 93.94 4 LEU B CA 1
ATOM 1504 C C . LEU B 1 4 ? -9.93 3.943 -5.836 1 93.94 4 LEU B C 1
ATOM 1506 O O . LEU B 1 4 ? -8.945 4.613 -6.156 1 93.94 4 LEU B O 1
ATOM 1510 N N . LEU B 1 5 ? -11.055 4.027 -6.457 1 92.94 5 LEU B N 1
ATOM 1511 C CA . LEU B 1 5 ? -11.195 4.77 -7.707 1 92.94 5 LEU B CA 1
ATOM 1512 C C . LEU B 1 5 ? -11.32 6.266 -7.434 1 92.94 5 LEU B C 1
ATOM 1514 O O . LEU B 1 5 ? -10.883 7.086 -8.242 1 92.94 5 LEU B O 1
ATOM 1518 N N . LYS B 1 6 ? -11.836 6.613 -6.332 1 91.38 6 LYS B N 1
ATOM 1519 C CA . LYS B 1 6 ? -12.188 8.016 -6.098 1 91.38 6 LYS B CA 1
ATOM 1520 C C . LYS B 1 6 ? -11.188 8.68 -5.16 1 91.38 6 LYS B C 1
ATOM 1522 O O . LYS B 1 6 ? -11.203 9.906 -5 1 91.38 6 LYS B O 1
ATOM 1527 N N . ARG B 1 7 ? -10.367 7.898 -4.551 1 92.44 7 ARG B N 1
ATOM 1528 C CA . ARG B 1 7 ? -9.422 8.5 -3.617 1 92.44 7 ARG B CA 1
ATOM 1529 C C . ARG B 1 7 ? -8.508 9.5 -4.328 1 92.44 7 ARG B C 1
ATOM 1531 O O . ARG B 1 7 ? -8.047 9.234 -5.441 1 92.44 7 ARG B O 1
ATOM 1538 N N . ARG B 1 8 ? -8.312 10.695 -3.723 1 94.56 8 ARG B N 1
ATOM 1539 C CA . ARG B 1 8 ? -7.406 11.758 -4.148 1 94.56 8 ARG B CA 1
ATOM 1540 C C . ARG B 1 8 ? -6.73 12.414 -2.951 1 94.56 8 ARG B C 1
ATOM 1542 O O . ARG B 1 8 ? -7.301 12.461 -1.859 1 94.56 8 ARG B O 1
ATOM 1549 N N . SER B 1 9 ? -5.543 12.883 -3.26 1 95.75 9 SER B N 1
ATOM 1550 C CA . SER B 1 9 ? -4.879 13.664 -2.221 1 95.75 9 SER B CA 1
ATOM 1551 C C . SER B 1 9 ? -5.562 15.016 -2.02 1 95.75 9 SER B C 1
ATOM 1553 O O . SER B 1 9 ? -5.684 15.805 -2.961 1 95.75 9 SER B O 1
ATOM 1555 N N . VAL B 1 10 ? -6.043 15.211 -0.814 1 96.25 10 VAL B N 1
ATOM 1556 C CA . VAL B 1 10 ? -6.699 16.469 -0.457 1 96.25 10 VAL B CA 1
ATOM 1557 C C . VAL B 1 10 ? -5.68 17.422 0.171 1 96.25 10 VAL B C 1
ATOM 1559 O O . VAL B 1 10 ? -4.918 17.016 1.055 1 96.25 10 VAL B O 1
ATOM 1562 N N . ARG B 1 11 ? -5.758 18.719 -0.197 1 95.81 11 ARG B N 1
ATOM 1563 C CA . ARG B 1 11 ? -4.727 19.641 0.261 1 95.81 11 ARG B CA 1
ATOM 1564 C C . ARG B 1 11 ? -5.348 20.875 0.902 1 95.81 11 ARG B C 1
ATOM 1566 O O . ARG B 1 11 ? -4.695 21.922 1.015 1 95.81 11 ARG B O 1
ATOM 1573 N N . MET B 1 12 ? -6.582 20.828 1.21 1 96.56 12 MET B N 1
ATOM 1574 C CA . MET B 1 12 ? -7.32 21.781 2.035 1 96.56 12 MET B CA 1
ATOM 1575 C C . MET B 1 12 ? -8.312 21.062 2.945 1 96.56 12 MET B C 1
ATOM 1577 O O . MET B 1 12 ? -9.422 20.719 2.523 1 96.56 12 MET B O 1
ATOM 1581 N N . PHE B 1 13 ? -7.895 20.875 4.199 1 97.5 13 PHE B N 1
ATOM 1582 C CA . PHE B 1 13 ? -8.766 20.203 5.148 1 97.5 13 PHE B CA 1
ATOM 1583 C C . PHE B 1 13 ? -9.531 21.203 5.996 1 97.5 13 PHE B C 1
ATOM 1585 O O . PHE B 1 13 ? -9.055 22.328 6.227 1 97.5 13 PHE B O 1
ATOM 1592 N N . ASP B 1 14 ? -10.734 20.828 6.422 1 97.38 14 ASP B N 1
ATOM 1593 C CA . ASP B 1 14 ? -11.469 21.609 7.418 1 97.38 14 ASP B CA 1
ATOM 1594 C C . ASP B 1 14 ? -10.789 21.516 8.789 1 97.38 14 ASP B C 1
ATOM 1596 O O . ASP B 1 14 ? -10.828 20.484 9.445 1 97.38 14 ASP B O 1
ATOM 1600 N N . PRO B 1 15 ? -10.195 22.594 9.258 1 96.88 15 PRO B N 1
ATOM 1601 C CA . PRO B 1 15 ? -9.461 22.547 10.523 1 96.88 15 PRO B CA 1
ATOM 1602 C C . PRO B 1 15 ? -10.383 22.375 11.734 1 96.88 15 PRO B C 1
ATOM 1604 O O . PRO B 1 15 ? -9.906 22.125 12.844 1 96.88 15 PRO B O 1
ATOM 1607 N N . ASN B 1 16 ? -11.711 22.484 11.523 1 97.06 16 ASN B N 1
ATOM 1608 C CA . ASN B 1 16 ? -12.664 22.406 12.625 1 97.06 16 ASN B CA 1
ATOM 1609 C C . ASN B 1 16 ? -13.312 21.031 12.719 1 97.06 16 ASN B C 1
ATOM 1611 O O . ASN B 1 16 ? -14.062 20.75 13.648 1 97.06 16 ASN B O 1
ATOM 1615 N N . PHE B 1 17 ? -13.047 20.25 11.781 1 97.75 17 PHE B N 1
ATOM 1616 C CA . PHE B 1 17 ? -13.625 18.906 11.797 1 97.75 17 PHE B CA 1
ATOM 1617 C C . PHE B 1 17 ? -12.711 17.938 12.531 1 97.75 17 PHE B C 1
ATOM 1619 O O . PHE B 1 17 ? -11.555 17.766 12.148 1 97.75 17 PHE B O 1
ATOM 1626 N N . ASN B 1 18 ? -13.258 17.297 13.539 1 97.69 18 ASN B N 1
ATOM 1627 C CA . ASN B 1 18 ? -12.516 16.281 14.281 1 97.69 18 ASN B CA 1
ATOM 1628 C C . ASN B 1 18 ? -13.031 14.875 13.984 1 97.69 18 ASN B C 1
ATOM 1630 O O . ASN B 1 18 ? -14.234 14.633 14.008 1 97.69 18 ASN B O 1
ATOM 1634 N N . ILE B 1 19 ? -12.148 14 13.664 1 98.12 19 ILE B N 1
ATOM 1635 C CA . ILE B 1 19 ? -12.531 12.609 13.438 1 98.12 19 ILE B CA 1
ATOM 1636 C C . ILE B 1 19 ? -12.812 11.93 14.773 1 98.12 19 ILE B C 1
ATOM 1638 O O . ILE B 1 19 ? -11.992 11.984 15.695 1 98.12 19 ILE B O 1
ATOM 1642 N N . PRO B 1 20 ? -13.914 11.305 14.891 1 98.38 20 PRO B N 1
ATOM 1643 C CA . PRO B 1 20 ? -14.211 10.586 16.141 1 98.38 20 PRO B CA 1
ATOM 1644 C C . PRO B 1 20 ? -13.203 9.484 16.438 1 98.38 20 PRO B C 1
ATOM 1646 O O . PRO B 1 20 ? -12.75 8.789 15.516 1 98.38 20 PRO B O 1
ATOM 1649 N N . ARG B 1 21 ? -12.938 9.297 17.703 1 97.75 21 ARG B N 1
ATOM 1650 C CA . ARG B 1 21 ? -12 8.273 18.156 1 97.75 21 ARG B CA 1
ATOM 1651 C C . ARG B 1 21 ? -12.414 6.895 17.656 1 97.75 21 ARG B C 1
ATOM 1653 O O . ARG B 1 21 ? -11.57 6.105 17.234 1 97.75 21 ARG B O 1
ATOM 1660 N N . GLU B 1 22 ? -13.656 6.648 17.703 1 98.31 22 GLU B N 1
ATOM 1661 C CA . GLU B 1 22 ? -14.156 5.348 17.266 1 98.31 22 GLU B CA 1
ATOM 1662 C C . GLU B 1 22 ? -13.812 5.086 15.805 1 98.31 22 GLU B C 1
ATOM 1664 O O . GLU B 1 22 ? -13.484 3.957 15.43 1 98.31 22 GLU B O 1
ATOM 1669 N N . ASP B 1 23 ? -13.93 6.07 14.969 1 98.56 23 ASP B N 1
ATOM 1670 C CA . ASP B 1 23 ? -13.602 5.934 13.555 1 98.56 23 ASP B CA 1
ATOM 1671 C C . ASP B 1 23 ? -12.102 5.734 13.352 1 98.56 23 ASP B C 1
ATOM 1673 O O . ASP B 1 23 ? -11.68 4.953 12.5 1 98.56 23 ASP B O 1
ATOM 1677 N N . LEU B 1 24 ? -11.305 6.434 14.172 1 98.69 24 LEU B N 1
ATOM 1678 C CA . LEU B 1 24 ? -9.859 6.238 14.102 1 98.69 24 LEU B CA 1
ATOM 1679 C C . LEU B 1 24 ? -9.477 4.809 14.469 1 98.69 24 LEU B C 1
ATOM 1681 O O . LEU B 1 24 ? -8.609 4.207 13.836 1 98.69 24 LEU B O 1
ATOM 1685 N N . GLU B 1 25 ? -10.156 4.293 15.43 1 98.31 25 GLU B N 1
ATOM 1686 C CA . GLU B 1 25 ? -9.891 2.916 15.836 1 98.31 25 GLU B CA 1
ATOM 1687 C C . GLU B 1 25 ? -10.266 1.934 14.734 1 98.31 25 GLU B C 1
ATOM 1689 O O . GLU B 1 25 ? -9.555 0.948 14.508 1 98.31 25 GLU B O 1
ATOM 1694 N N . LYS B 1 26 ? -11.383 2.186 14.039 1 98.12 26 LYS B N 1
ATOM 1695 C CA . LYS B 1 26 ? -11.766 1.349 12.906 1 98.12 26 LYS B CA 1
ATOM 1696 C C . LYS B 1 26 ? -10.719 1.403 11.805 1 98.12 26 LYS B C 1
ATOM 1698 O O . LYS B 1 26 ? -10.367 0.375 11.219 1 98.12 26 LYS B O 1
ATOM 1703 N N . ILE B 1 27 ? -10.25 2.596 11.539 1 98.5 27 ILE B N 1
ATOM 1704 C CA . ILE B 1 27 ? -9.242 2.783 10.508 1 98.5 27 ILE B CA 1
ATOM 1705 C C . ILE B 1 27 ? -7.973 2.012 10.875 1 98.5 27 ILE B C 1
ATOM 1707 O O . ILE B 1 27 ? -7.402 1.305 10.039 1 98.5 27 ILE B O 1
ATOM 1711 N N . MET B 1 28 ? -7.539 2.098 12.141 1 98.38 28 MET B N 1
ATOM 1712 C CA . MET B 1 28 ? -6.309 1.437 12.562 1 98.38 28 MET B CA 1
ATOM 1713 C C . MET B 1 28 ? -6.469 -0.079 12.547 1 98.38 28 MET B C 1
ATOM 1715 O O . MET B 1 28 ? -5.543 -0.803 12.18 1 98.38 28 MET B O 1
ATOM 1719 N N . THR B 1 29 ? -7.625 -0.546 12.938 1 96.69 29 THR B N 1
ATOM 1720 C CA . THR B 1 29 ? -7.875 -1.981 12.898 1 96.69 29 THR B CA 1
ATOM 1721 C C . THR B 1 29 ? -7.723 -2.516 11.477 1 96.69 29 THR B C 1
ATOM 1723 O O . THR B 1 29 ? -7.086 -3.547 11.258 1 96.69 29 THR B O 1
ATOM 1726 N N . ALA B 1 30 ? -8.242 -1.816 10.547 1 95.81 30 ALA B N 1
ATOM 1727 C CA . ALA B 1 30 ? -8.133 -2.207 9.148 1 95.81 30 ALA B CA 1
ATOM 1728 C C . ALA B 1 30 ? -6.688 -2.121 8.664 1 95.81 30 ALA B C 1
ATOM 1730 O O . ALA B 1 30 ? -6.203 -3.025 7.98 1 95.81 30 ALA B O 1
ATOM 1731 N N . ALA B 1 31 ? -6.02 -1.06 9.047 1 96.44 31 ALA B N 1
ATOM 1732 C CA . ALA B 1 31 ? -4.652 -0.822 8.594 1 96.44 31 ALA B CA 1
ATOM 1733 C C . ALA B 1 31 ? -3.701 -1.878 9.148 1 96.44 31 ALA B C 1
ATOM 1735 O O . ALA B 1 31 ? -2.738 -2.27 8.484 1 96.44 31 ALA B O 1
ATOM 1736 N N . GLN B 1 32 ? -3.951 -2.357 10.344 1 95.75 32 GLN B N 1
ATOM 1737 C CA . GLN B 1 32 ? -3.1 -3.35 10.992 1 95.75 32 GLN B CA 1
ATOM 1738 C C . GLN B 1 32 ? -3.223 -4.707 10.312 1 95.75 32 GLN B C 1
ATOM 1740 O O . GLN B 1 32 ? -2.4 -5.598 10.539 1 95.75 32 GLN B O 1
ATOM 1745 N N . ASN B 1 33 ? -4.164 -4.863 9.453 1 94.38 33 ASN B N 1
ATOM 1746 C CA . ASN B 1 33 ? -4.402 -6.133 8.773 1 94.38 33 ASN B CA 1
ATOM 1747 C C . ASN B 1 33 ? -3.699 -6.184 7.422 1 94.38 33 ASN B C 1
ATOM 1749 O O . ASN B 1 33 ? -3.953 -7.082 6.617 1 94.38 33 ASN B O 1
ATOM 1753 N N . TYR B 1 34 ? -2.797 -5.23 7.102 1 94.38 34 TYR B N 1
ATOM 1754 C CA . TYR B 1 34 ? -2.066 -5.234 5.84 1 94.38 34 TYR B CA 1
ATOM 1755 C C . TYR B 1 34 ? -1.243 -6.512 5.691 1 94.38 34 TYR B C 1
ATOM 1757 O O . TYR B 1 34 ? -0.898 -7.152 6.688 1 94.38 34 TYR B O 1
ATOM 1765 N N . PRO B 1 35 ? -1.017 -6.914 4.438 1 92.88 35 PRO B N 1
ATOM 1766 C CA . PRO B 1 35 ? -0.151 -8.086 4.262 1 92.88 35 PRO B CA 1
ATOM 1767 C C . PRO B 1 35 ? 1.302 -7.801 4.637 1 92.88 35 PRO B C 1
ATOM 1769 O O . PRO B 1 35 ? 1.802 -6.699 4.402 1 92.88 35 PRO B O 1
ATOM 1772 N N . CYS B 1 36 ? 1.985 -8.75 5.262 1 88.25 36 CYS B N 1
ATOM 1773 C CA . CYS B 1 36 ? 3.402 -8.641 5.59 1 88.25 36 CYS B CA 1
ATOM 1774 C C . CYS B 1 36 ? 4.07 -10.016 5.598 1 88.25 36 CYS B C 1
ATOM 1776 O O . CYS B 1 36 ? 3.432 -11.016 5.922 1 88.25 36 CYS B O 1
ATOM 1778 N N . SER B 1 37 ? 5.246 -9.953 5.145 1 81 37 SER B N 1
ATOM 1779 C CA . SER B 1 37 ? 6.004 -11.195 5.133 1 81 37 SER B CA 1
ATOM 1780 C C . SER B 1 37 ? 6.062 -11.82 6.523 1 81 37 SER B C 1
ATOM 1782 O O . SER B 1 37 ? 6.328 -11.133 7.508 1 81 37 SER B O 1
ATOM 1784 N N . TYR B 1 38 ? 5.676 -13.094 6.555 1 78.94 38 TYR B N 1
ATOM 1785 C CA . TYR B 1 38 ? 5.758 -13.906 7.762 1 78.94 38 TYR B CA 1
ATOM 1786 C C . TYR B 1 38 ? 4.863 -13.352 8.859 1 78.94 38 TYR B C 1
ATOM 1788 O O . TYR B 1 38 ? 5.031 -13.68 10.039 1 78.94 38 TYR B O 1
ATOM 1796 N N . GLY B 1 39 ? 4.031 -12.445 8.5 1 82 39 GLY B N 1
ATOM 1797 C CA . GLY B 1 39 ? 3.104 -11.875 9.469 1 82 39 GLY B CA 1
ATOM 1798 C C . GLY B 1 39 ? 3.791 -11.078 10.562 1 82 39 GLY B C 1
ATOM 1799 O O . GLY B 1 39 ? 3.262 -10.945 11.664 1 82 39 GLY B O 1
ATOM 1800 N N . ARG B 1 40 ? 4.902 -10.531 10.273 1 84.31 40 ARG B N 1
ATOM 1801 C CA . ARG B 1 40 ? 5.707 -9.867 11.297 1 84.31 40 ARG B CA 1
ATOM 1802 C C . ARG B 1 40 ? 5.133 -8.5 11.648 1 84.31 40 ARG B C 1
ATOM 1804 O O . ARG B 1 40 ? 5.344 -8 12.758 1 84.31 40 ARG B O 1
ATOM 1811 N N . GLN B 1 41 ? 4.426 -7.938 10.75 1 88.75 41 GLN B N 1
ATOM 1812 C CA . GLN B 1 41 ? 3.814 -6.629 10.961 1 88.75 41 GLN B CA 1
ATOM 1813 C C . GLN B 1 41 ? 4.84 -5.617 11.461 1 88.75 41 GLN B C 1
ATOM 1815 O O . GLN B 1 41 ? 4.699 -5.078 12.562 1 88.75 41 GLN B O 1
ATOM 1820 N N . GLU B 1 42 ? 5.703 -5.207 10.617 1 91.06 42 GLU B N 1
ATOM 1821 C CA . GLU B 1 42 ? 6.875 -4.41 10.969 1 91.06 42 GLU B CA 1
ATOM 1822 C C . GLU B 1 42 ? 6.543 -2.924 11.008 1 91.06 42 GLU B C 1
ATOM 1824 O O . GLU B 1 42 ? 7.43 -2.086 11.188 1 91.06 42 GLU B O 1
ATOM 1829 N N . VAL B 1 43 ? 5.305 -2.588 10.836 1 95.25 43 VAL B N 1
ATOM 1830 C CA . VAL B 1 43 ? 4.902 -1.185 10.844 1 95.25 43 VAL B CA 1
ATOM 1831 C C . VAL B 1 43 ? 4.031 -0.908 12.07 1 95.25 43 VAL B C 1
ATOM 1833 O O . VAL B 1 43 ? 3.01 -1.568 12.273 1 95.25 43 VAL B O 1
ATOM 1836 N N . ASP B 1 44 ? 4.484 -0.023 12.859 1 97.06 44 ASP B N 1
ATOM 1837 C CA . ASP B 1 44 ? 3.664 0.529 13.938 1 97.06 44 ASP B CA 1
ATOM 1838 C C . ASP B 1 44 ? 3.031 1.854 13.516 1 97.06 44 ASP B C 1
ATOM 1840 O O . ASP B 1 44 ? 3.398 2.426 12.492 1 97.06 44 ASP B O 1
ATOM 1844 N N . PHE B 1 45 ? 2.025 2.328 14.367 1 98.5 45 PHE B N 1
ATOM 1845 C CA . PHE B 1 45 ? 1.261 3.518 14.016 1 98.5 45 PHE B CA 1
ATOM 1846 C C . PHE B 1 45 ? 1.211 4.496 15.18 1 98.5 45 PHE B C 1
ATOM 1848 O O . PHE B 1 45 ? 1.008 4.094 16.328 1 98.5 45 PHE B O 1
ATOM 1855 N N . VAL B 1 46 ? 1.469 5.727 14.867 1 98.75 46 VAL B N 1
ATOM 1856 C CA . VAL B 1 46 ? 1.206 6.816 15.805 1 98.75 46 VAL B CA 1
ATOM 1857 C C . VAL B 1 46 ? 0.106 7.719 15.25 1 98.75 46 VAL B C 1
ATOM 1859 O O . VAL B 1 46 ? 0.281 8.359 14.211 1 98.75 46 VAL B O 1
ATOM 1862 N N . VAL B 1 47 ? -1.004 7.754 15.969 1 98.88 47 VAL B N 1
ATOM 1863 C CA . VAL B 1 47 ? -2.141 8.578 15.578 1 98.88 47 VAL B CA 1
ATOM 1864 C C . VAL B 1 47 ? -2.133 9.883 16.375 1 98.88 47 VAL B C 1
ATOM 1866 O O . VAL B 1 47 ? -2.344 9.867 17.594 1 98.88 47 VAL B O 1
ATOM 1869 N N . CYS B 1 48 ? -1.906 10.984 15.695 1 98.75 48 CYS B N 1
ATOM 1870 C CA . CYS B 1 48 ? -1.82 12.273 16.375 1 98.75 48 CYS B CA 1
ATOM 1871 C C . CYS B 1 48 ? -3.027 13.141 16.047 1 98.75 48 CYS B C 1
ATOM 1873 O O . CYS B 1 48 ? -3.24 13.5 14.883 1 98.75 48 CYS B O 1
ATOM 1875 N N . THR B 1 49 ? -3.822 13.516 17.062 1 98.56 49 THR B N 1
ATOM 1876 C CA . THR B 1 49 ? -4.941 14.438 16.906 1 98.56 49 THR B CA 1
ATOM 1877 C C . THR B 1 49 ? -4.711 15.727 17.688 1 98.56 49 THR B C 1
ATOM 1879 O O . THR B 1 49 ? -5.617 16.547 17.812 1 98.56 49 THR B O 1
ATOM 1882 N N . ASN B 1 50 ? -3.512 15.867 18.234 1 98 50 ASN B N 1
ATOM 1883 C CA . ASN B 1 50 ? -3.129 17.094 18.922 1 98 50 ASN B CA 1
ATOM 1884 C C . ASN B 1 50 ? -2.816 18.219 17.938 1 98 50 ASN B C 1
ATOM 1886 O O . ASN B 1 50 ? -1.709 18.281 17.391 1 98 50 ASN B O 1
ATOM 1890 N N . LYS B 1 51 ? -3.73 19.141 17.828 1 96.06 51 LYS B N 1
ATOM 1891 C CA . LYS B 1 51 ? -3.646 20.172 16.797 1 96.06 51 LYS B CA 1
ATOM 1892 C C . LYS B 1 51 ? -2.453 21.094 17.031 1 96.06 51 LYS B C 1
ATOM 1894 O O . LYS B 1 51 ? -1.788 21.516 16.094 1 96.06 51 LYS B O 1
ATOM 1899 N N . GLU B 1 52 ? -2.24 21.406 18.25 1 96.5 52 GLU B N 1
ATOM 1900 C CA . GLU B 1 52 ? -1.107 22.266 18.578 1 96.5 52 GLU B CA 1
ATOM 1901 C C . GLU B 1 52 ? 0.215 21.609 18.203 1 96.5 52 GLU B C 1
ATOM 1903 O O . GLU B 1 52 ? 1.092 22.266 17.625 1 96.5 52 GLU B O 1
ATOM 1908 N N . LEU B 1 53 ? 0.349 20.359 18.516 1 97.31 53 LEU B N 1
ATOM 1909 C CA . LEU B 1 53 ? 1.56 19.625 18.172 1 97.31 53 LEU B CA 1
ATOM 1910 C C . LEU B 1 53 ? 1.742 19.562 16.656 1 97.31 53 LEU B C 1
ATOM 1912 O O . LEU B 1 53 ? 2.844 19.797 16.141 1 97.31 53 LEU B O 1
ATOM 1916 N N . LEU B 1 54 ? 0.683 19.25 15.93 1 97.25 54 LEU B N 1
ATOM 1917 C CA . LEU B 1 54 ? 0.757 19.156 14.477 1 97.25 54 LEU B CA 1
ATOM 1918 C C . LEU B 1 54 ? 1.145 20.5 13.859 1 97.25 54 LEU B C 1
ATOM 1920 O O . LEU B 1 54 ? 1.936 20.547 12.914 1 97.25 54 LEU B O 1
ATOM 1924 N N . GLN B 1 55 ? 0.596 21.578 14.43 1 95.56 55 GLN B N 1
ATOM 1925 C CA . GLN B 1 55 ? 0.957 22.906 13.953 1 95.56 55 GLN B CA 1
ATOM 1926 C C . GLN B 1 55 ? 2.438 23.188 14.18 1 95.56 55 GLN B C 1
ATOM 1928 O O . GLN B 1 55 ? 3.133 23.656 13.281 1 95.56 55 GLN B O 1
ATOM 1933 N N . ASN B 1 56 ? 2.879 22.938 15.375 1 95.56 56 ASN B N 1
ATOM 1934 C CA . ASN B 1 56 ? 4.281 23.172 15.711 1 95.56 56 ASN B CA 1
ATOM 1935 C C . ASN B 1 56 ? 5.211 22.359 14.812 1 95.56 56 ASN B C 1
ATOM 1937 O O . ASN B 1 56 ? 6.223 22.875 14.336 1 95.56 56 ASN B O 1
ATOM 1941 N N . LEU B 1 57 ? 4.875 21.109 14.609 1 95.94 57 LEU B N 1
ATOM 1942 C CA . LEU B 1 57 ? 5.676 20.234 13.742 1 95.94 57 LEU B CA 1
ATOM 1943 C C . LEU B 1 57 ? 5.695 20.766 12.312 1 95.94 57 LEU B C 1
ATOM 1945 O O . LEU B 1 57 ? 6.746 20.797 11.672 1 95.94 57 LEU B O 1
ATOM 1949 N N . SER B 1 58 ? 4.531 21.109 11.852 1 94.5 58 SER B N 1
ATOM 1950 C CA . SER B 1 58 ? 4.449 21.656 10.5 1 94.5 58 SER B CA 1
ATOM 1951 C C . SER B 1 58 ? 5.348 22.875 10.344 1 94.5 58 SER B C 1
ATOM 1953 O O . SER B 1 58 ? 6.07 23 9.352 1 94.5 58 SER B O 1
ATOM 1955 N N . ASP B 1 59 ? 5.344 23.75 11.359 1 92.88 59 ASP B N 1
ATOM 1956 C CA . ASP B 1 59 ? 6.176 24.953 11.328 1 92.88 59 ASP B CA 1
ATOM 1957 C C . ASP B 1 59 ? 7.66 24.594 11.297 1 92.88 59 ASP B C 1
ATOM 1959 O O . ASP B 1 59 ? 8.43 25.172 10.523 1 92.88 59 ASP B O 1
ATOM 1963 N N . GLN B 1 60 ? 8.047 23.688 12.094 1 93.19 60 GLN B N 1
ATOM 1964 C CA . GLN B 1 60 ? 9.445 23.281 12.148 1 93.19 60 GLN B CA 1
ATOM 1965 C C . GLN B 1 60 ? 9.891 22.672 10.82 1 93.19 60 GLN B C 1
ATOM 1967 O O . GLN B 1 60 ? 10.977 22.969 10.328 1 93.19 60 GLN B O 1
ATOM 1972 N N . LEU B 1 61 ? 9.078 21.844 10.258 1 92.88 61 LEU B N 1
ATOM 1973 C CA . LEU B 1 61 ? 9.414 21.203 8.992 1 92.88 61 LEU B CA 1
ATOM 1974 C C . LEU B 1 61 ? 9.477 22.234 7.867 1 92.88 61 LEU B C 1
ATOM 1976 O O . LEU B 1 61 ? 10.383 22.188 7.031 1 92.88 61 LEU B O 1
ATOM 1980 N N . HIS B 1 62 ? 8.57 23.125 7.902 1 90.25 62 HIS B N 1
ATOM 1981 C CA . HIS B 1 62 ? 8.508 24.172 6.891 1 90.25 62 HIS B CA 1
ATOM 1982 C C . HIS B 1 62 ? 9.797 24.984 6.855 1 90.25 62 HIS B C 1
ATOM 1984 O O . HIS B 1 62 ? 10.32 25.281 5.777 1 90.25 62 HIS B O 1
ATOM 1990 N N . HIS B 1 63 ? 10.367 25.234 7.973 1 88 63 HIS B N 1
ATOM 1991 C CA . HIS B 1 63 ? 11.477 26.188 8.055 1 88 63 HIS B CA 1
ATOM 1992 C C . HIS B 1 63 ? 12.82 25.469 8.086 1 88 63 HIS B C 1
ATOM 1994 O O . HIS B 1 63 ? 13.867 26.109 7.98 1 88 63 HIS B O 1
ATOM 2000 N N . ASN B 1 64 ? 12.773 24.141 8.148 1 86.81 64 ASN B N 1
ATOM 2001 C CA . ASN B 1 64 ? 14.047 23.453 8.336 1 86.81 64 ASN B CA 1
ATOM 2002 C C . ASN B 1 64 ? 14.336 22.484 7.184 1 86.81 64 ASN B C 1
ATOM 2004 O O . ASN B 1 64 ? 15.172 21.594 7.312 1 86.81 64 ASN B O 1
ATOM 2008 N N . ILE B 1 65 ? 13.547 22.578 6.152 1 85.94 65 ILE B N 1
ATOM 2009 C CA . ILE B 1 65 ? 13.883 21.891 4.914 1 85.94 65 ILE B CA 1
ATOM 2010 C C . ILE B 1 65 ? 14.094 22.906 3.797 1 85.94 65 ILE B C 1
ATOM 2012 O O . ILE B 1 65 ? 13.203 23.141 2.982 1 85.94 65 ILE B O 1
ATOM 2016 N N . PRO B 1 66 ? 15.305 23.359 3.711 1 78.5 66 PRO B N 1
ATOM 2017 C CA . PRO B 1 66 ? 15.578 24.5 2.848 1 78.5 66 PRO B CA 1
ATOM 2018 C C . PRO B 1 66 ? 15.188 24.266 1.394 1 78.5 66 PRO B C 1
ATOM 2020 O O . PRO B 1 66 ? 14.688 25.172 0.723 1 78.5 66 PRO B O 1
ATOM 2023 N N . GLU B 1 67 ? 15.375 23.031 0.995 1 82.56 67 GLU B N 1
ATOM 2024 C CA . GLU B 1 67 ? 15.125 22.719 -0.407 1 82.56 67 GLU B CA 1
ATOM 2025 C C . GLU B 1 67 ? 13.656 22.891 -0.766 1 82.56 67 GLU B C 1
ATOM 2027 O O . GLU B 1 67 ? 13.312 23.062 -1.938 1 82.56 67 GLU B O 1
ATOM 2032 N N . PHE B 1 68 ? 12.844 22.953 0.286 1 83.81 68 PHE B N 1
ATOM 2033 C CA . PHE B 1 68 ? 11.414 22.984 0.001 1 83.81 68 PHE B CA 1
ATOM 2034 C C . PHE B 1 68 ? 10.789 24.281 0.529 1 83.81 68 PHE B C 1
ATOM 2036 O O . PHE B 1 68 ? 9.594 24.516 0.345 1 83.81 68 PHE B O 1
ATOM 2043 N N . GLU B 1 69 ? 11.562 25.078 1.125 1 82.44 69 GLU B N 1
ATOM 2044 C CA . GLU B 1 69 ? 11.008 26.25 1.802 1 82.44 69 GLU B CA 1
ATOM 2045 C C . GLU B 1 69 ? 10.258 27.156 0.825 1 82.44 69 GLU B C 1
ATOM 2047 O O . GLU B 1 69 ? 9.117 27.531 1.078 1 82.44 69 GLU B O 1
ATOM 2052 N N . HIS B 1 70 ? 10.922 27.406 -0.287 1 82.38 70 HIS B N 1
ATOM 2053 C CA . HIS B 1 70 ? 10.289 28.297 -1.265 1 82.38 70 HIS B CA 1
ATOM 2054 C C . HIS B 1 70 ? 9.031 27.656 -1.842 1 82.38 70 HIS B C 1
ATOM 2056 O O . HIS B 1 70 ? 8.008 28.328 -1.993 1 82.38 70 HIS B O 1
ATOM 2062 N N . TYR B 1 71 ? 9.133 26.438 -2.096 1 84.81 71 TYR B N 1
ATOM 2063 C CA . TYR B 1 71 ? 7.984 25.688 -2.6 1 84.81 71 TYR B CA 1
ATOM 2064 C C . TYR B 1 71 ? 6.832 25.719 -1.604 1 84.81 71 TYR B C 1
ATOM 2066 O O . TYR B 1 71 ? 5.688 26 -1.98 1 84.81 71 TYR B O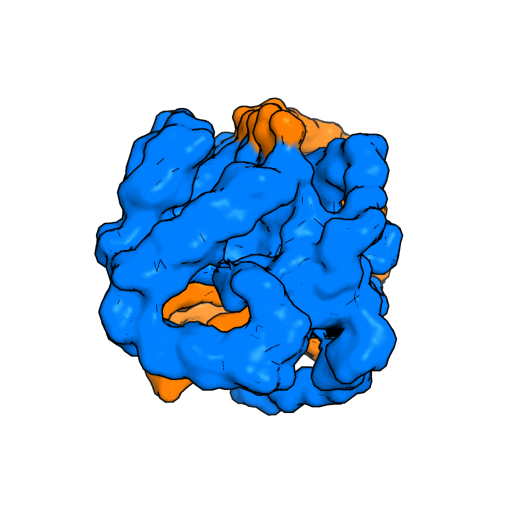 1
ATOM 2074 N N . LEU B 1 72 ? 7.137 25.609 -0.387 1 86.06 72 LEU B N 1
ATOM 2075 C CA . LEU B 1 72 ? 6.121 25.578 0.658 1 86.06 72 LEU B CA 1
ATOM 2076 C C . LEU B 1 72 ? 5.531 26.969 0.896 1 86.06 72 LEU B C 1
ATOM 2078 O O . LEU B 1 72 ? 4.332 27.094 1.156 1 86.06 72 LEU B O 1
ATOM 2082 N N . ASP B 1 73 ? 6.363 27.953 0.767 1 84.62 73 ASP B N 1
ATOM 2083 C CA . ASP B 1 73 ? 5.871 29.328 0.867 1 84.62 73 ASP B CA 1
ATOM 2084 C C . ASP B 1 73 ? 4.82 29.609 -0.205 1 84.62 73 ASP B C 1
ATOM 2086 O O . ASP B 1 73 ? 3.773 30.203 0.085 1 84.62 73 ASP B O 1
ATOM 2090 N N . ASN B 1 74 ? 5.098 29.156 -1.363 1 85.44 74 ASN B N 1
ATOM 2091 C CA . ASN B 1 74 ? 4.168 29.375 -2.471 1 85.44 74 ASN B CA 1
ATOM 2092 C C . ASN B 1 74 ? 2.873 28.594 -2.273 1 85.44 74 ASN B C 1
ATOM 2094 O O . ASN B 1 74 ? 1.797 29.062 -2.648 1 85.44 74 ASN B O 1
ATOM 2098 N N . ARG B 1 75 ? 3.014 27.5 -1.625 1 82.56 75 ARG B N 1
ATOM 2099 C CA . ARG B 1 75 ? 1.849 26.656 -1.389 1 82.56 75 ARG B CA 1
ATOM 2100 C C . ARG B 1 75 ? 0.889 27.312 -0.399 1 82.56 75 ARG B C 1
ATOM 2102 O O . ARG B 1 75 ? -0.33 27.172 -0.532 1 82.56 75 ARG B O 1
ATOM 2109 N N . ILE B 1 76 ? 1.438 28 0.572 1 80.75 76 ILE B N 1
ATOM 2110 C CA . ILE B 1 76 ? 0.603 28.688 1.55 1 80.75 76 ILE B CA 1
ATOM 2111 C C . ILE B 1 76 ? -0.289 29.703 0.842 1 80.75 76 ILE B C 1
ATOM 2113 O O . ILE B 1 76 ? -1.494 29.766 1.1 1 80.75 76 ILE B O 1
ATOM 2117 N N . ALA B 1 77 ? 0.295 30.391 -0.027 1 81.38 77 ALA B N 1
ATOM 2118 C CA . ALA B 1 77 ? -0.429 31.422 -0.747 1 81.38 77 ALA B CA 1
ATOM 2119 C C . ALA B 1 77 ? -1.462 30.828 -1.695 1 81.38 77 ALA B C 1
ATOM 2121 O O . ALA B 1 77 ? -2.553 31.375 -1.863 1 81.38 77 ALA B O 1
ATOM 2122 N N . GLU B 1 78 ? -1.144 29.688 -2.117 1 85.38 78 GLU B N 1
ATOM 2123 C CA . GLU B 1 78 ? -1.995 29.031 -3.111 1 85.38 78 GLU B CA 1
ATOM 2124 C C . GLU B 1 78 ? -3.143 28.281 -2.449 1 85.38 78 GLU B C 1
ATOM 2126 O O . GLU B 1 78 ? -4.266 28.281 -2.951 1 85.38 78 GLU B O 1
ATOM 2131 N N . LEU B 1 79 ? -2.881 27.703 -1.318 1 87.81 79 LEU B N 1
ATOM 2132 C CA . LEU B 1 79 ? -3.84 26.766 -0.725 1 87.81 79 LEU B CA 1
ATOM 2133 C C . LEU B 1 79 ? -4.629 27.453 0.392 1 87.81 79 LEU B C 1
ATOM 2135 O O . LEU B 1 79 ? -5.684 26.953 0.797 1 87.81 79 LEU B O 1
ATOM 2139 N N . HIS B 1 80 ? -4.168 28.609 0.937 1 87.25 80 HIS B N 1
ATOM 2140 C CA . HIS B 1 80 ? -4.793 29.344 2.031 1 87.25 80 HIS B CA 1
ATOM 2141 C C . HIS B 1 80 ? -4.902 28.484 3.283 1 87.25 80 HIS B C 1
ATOM 2143 O O . HIS B 1 80 ? -5.945 28.469 3.941 1 87.25 80 HIS B O 1
ATOM 2149 N N . VAL B 1 81 ? -3.904 27.609 3.52 1 90.94 81 VAL B N 1
ATOM 2150 C CA . VAL B 1 81 ? -3.838 26.766 4.711 1 90.94 81 VAL B CA 1
ATOM 2151 C C . VAL B 1 81 ? -2.85 27.359 5.711 1 90.94 81 VAL B C 1
ATOM 2153 O O . VAL B 1 81 ? -1.97 28.141 5.336 1 90.94 81 VAL B O 1
ATOM 2156 N N . LYS B 1 82 ? -3.025 27.047 6.926 1 87.19 82 LYS B N 1
ATOM 2157 C CA . LYS B 1 82 ? -2.109 27.5 7.969 1 87.19 82 LYS B CA 1
ATOM 2158 C C . LYS B 1 82 ? -0.877 26.609 8.055 1 87.19 82 LYS B C 1
ATOM 2160 O O . LYS B 1 82 ? 0.241 27.094 8.227 1 87.19 82 LYS B O 1
ATOM 2165 N N . GLN B 1 83 ? -1.121 25.391 7.992 1 90 83 GLN B N 1
ATOM 2166 C CA . GLN B 1 83 ? -0.023 24.438 7.969 1 90 83 GLN B CA 1
ATOM 2167 C C . GLN B 1 83 ? 0.189 23.875 6.566 1 90 83 GLN B C 1
ATOM 2169 O O . GLN B 1 83 ? -0.729 23.297 5.977 1 90 83 GLN B O 1
ATOM 2174 N N . THR B 1 84 ? 1.425 23.891 6.113 1 88.62 84 THR B N 1
ATOM 2175 C CA . THR B 1 84 ? 1.685 23.578 4.715 1 88.62 84 THR B CA 1
ATOM 2176 C C . THR B 1 84 ? 1.954 22.078 4.539 1 88.62 84 THR B C 1
ATOM 2178 O O . THR B 1 84 ? 1.83 21.547 3.436 1 88.62 84 THR B O 1
ATOM 2181 N N . ILE B 1 85 ? 2.346 21.438 5.676 1 94.25 85 ILE B N 1
ATOM 2182 C CA . ILE B 1 85 ? 2.82 20.062 5.531 1 94.25 85 ILE B CA 1
ATOM 2183 C C . ILE B 1 85 ? 1.628 19.125 5.383 1 94.25 85 ILE B C 1
ATOM 2185 O O . ILE B 1 85 ? 1.565 18.328 4.438 1 94.25 85 ILE B O 1
ATOM 2189 N N . TRP B 1 86 ? 0.612 19.281 6.277 1 96.88 86 TRP B N 1
ATOM 2190 C CA . TRP B 1 86 ? -0.545 18.391 6.254 1 96.88 86 TRP B CA 1
ATOM 2191 C C . TRP B 1 86 ? -1.819 19.172 5.926 1 96.88 86 TRP B C 1
ATOM 2193 O O . TRP B 1 86 ? -2.926 18.641 6.086 1 96.88 86 TRP B O 1
ATOM 2203 N N . CYS B 1 87 ? -1.673 20.406 5.531 1 96 87 CYS B N 1
ATOM 2204 C CA . CYS B 1 87 ? -2.734 21.203 4.934 1 96 87 CYS B CA 1
ATOM 2205 C C . CYS B 1 87 ? -3.928 21.328 5.871 1 96 87 CYS B C 1
ATOM 2207 O O . CYS B 1 87 ? -5.066 21.078 5.473 1 96 87 CYS B O 1
ATOM 2209 N N . ASP B 1 88 ? -3.707 21.562 7.137 1 96.62 88 ASP B N 1
ATOM 2210 C CA . ASP B 1 88 ? -4.676 21.859 8.188 1 96.62 88 ASP B CA 1
ATOM 2211 C C . ASP B 1 88 ? -5.453 20.609 8.594 1 96.62 88 ASP B C 1
ATOM 2213 O O . ASP B 1 88 ? -6.543 20.703 9.156 1 96.62 88 ASP B O 1
ATOM 2217 N N . ALA B 1 89 ? -4.93 19.406 8.266 1 97.5 89 ALA B N 1
ATOM 2218 C CA . ALA B 1 89 ? -5.582 18.172 8.703 1 97.5 89 ALA B CA 1
ATOM 2219 C C . ALA B 1 89 ? -5.668 18.109 10.227 1 97.5 89 ALA B C 1
ATOM 2221 O O . ALA B 1 89 ? -4.793 18.625 10.922 1 97.5 89 ALA B O 1
ATOM 2222 N N . THR B 1 90 ? -6.684 17.484 10.742 1 96.44 90 THR B N 1
ATOM 2223 C CA . THR B 1 90 ? -6.918 17.438 12.18 1 96.44 90 THR B CA 1
ATOM 2224 C C . THR B 1 90 ? -6.344 16.156 12.773 1 96.44 90 THR B C 1
ATOM 2226 O O . THR B 1 90 ? -6.34 15.984 14 1 96.44 90 THR B O 1
ATOM 2229 N N . CYS B 1 91 ? -5.902 15.273 11.977 1 98.69 91 CYS B N 1
ATOM 2230 C CA . CYS B 1 91 ? -5.289 14.016 12.383 1 98.69 91 CYS B CA 1
ATOM 2231 C C . CYS B 1 91 ? -4.184 13.609 11.414 1 98.69 91 CYS B C 1
ATOM 2233 O O . CYS B 1 91 ? -4.324 13.773 10.203 1 98.69 91 CYS B O 1
ATOM 2235 N N . VAL B 1 92 ? -3.127 13.172 11.992 1 98.81 92 VAL B N 1
ATOM 2236 C CA . VAL B 1 92 ? -2.062 12.602 11.172 1 98.81 92 VAL B CA 1
ATOM 2237 C C . VAL B 1 92 ? -1.668 11.234 11.727 1 98.81 92 VAL B C 1
ATOM 2239 O O . VAL B 1 92 ? -1.441 11.078 12.922 1 98.81 92 VAL B O 1
ATOM 2242 N N . VAL B 1 93 ? -1.649 10.234 10.859 1 98.88 93 VAL B N 1
ATOM 2243 C CA . VAL B 1 93 ? -1.134 8.914 11.203 1 98.88 93 VAL B CA 1
ATOM 2244 C C . VAL B 1 93 ? 0.307 8.781 10.719 1 98.88 93 VAL B C 1
ATOM 2246 O O . VAL B 1 93 ? 0.574 8.875 9.516 1 98.88 93 VAL B O 1
ATOM 2249 N N . PHE B 1 94 ? 1.194 8.594 11.648 1 98.56 94 PHE B N 1
ATOM 2250 C CA . PHE B 1 94 ? 2.59 8.328 11.32 1 98.56 94 PHE B CA 1
ATOM 2251 C C . PHE B 1 94 ? 2.877 6.832 11.328 1 98.56 94 PHE B C 1
ATOM 2253 O O . PHE B 1 94 ? 2.564 6.141 12.297 1 98.56 94 PHE B O 1
ATOM 2260 N N . LEU B 1 95 ? 3.391 6.359 10.25 1 97.38 95 LEU B N 1
ATOM 2261 C CA . LEU B 1 95 ? 3.85 4.977 10.172 1 97.38 95 LEU B CA 1
ATOM 2262 C C . LEU B 1 95 ? 5.305 4.859 10.609 1 97.38 95 LEU B C 1
ATOM 2264 O O . LEU B 1 95 ? 6.16 5.609 10.133 1 97.38 95 LEU B O 1
ATOM 2268 N N . VAL B 1 96 ? 5.562 3.936 11.469 1 96.19 96 VAL B N 1
ATOM 2269 C CA . VAL B 1 96 ? 6.863 3.793 12.117 1 96.19 96 VAL B CA 1
ATOM 2270 C C . VAL B 1 96 ? 7.371 2.363 11.945 1 96.19 96 VAL B C 1
ATOM 2272 O O . VAL B 1 96 ? 6.672 1.405 12.289 1 96.19 96 VAL B O 1
ATOM 2275 N N . SER B 1 97 ? 8.578 2.281 11.406 1 92.81 97 SER B N 1
ATOM 2276 C CA . SER B 1 97 ? 9.18 0.957 11.258 1 92.81 97 SER B CA 1
ATOM 2277 C C . SER B 1 97 ? 9.578 0.382 12.609 1 92.81 97 SER B C 1
ATOM 2279 O O . SER B 1 97 ? 10.148 1.089 13.445 1 92.81 97 SER B O 1
ATOM 2281 N N . ASN B 1 98 ? 9.211 -0.844 12.812 1 91.94 98 ASN B N 1
ATOM 2282 C CA . ASN B 1 98 ? 9.664 -1.58 13.984 1 91.94 98 ASN B CA 1
ATOM 2283 C C . ASN B 1 98 ? 10.828 -2.508 13.656 1 91.94 98 ASN B C 1
ATOM 2285 O O . ASN B 1 98 ? 10.617 -3.637 13.211 1 91.94 98 ASN B O 1
ATOM 2289 N N . LYS B 1 99 ? 11.945 -2.139 13.906 1 83.19 99 LYS B N 1
ATOM 2290 C CA . LYS B 1 99 ? 13.164 -2.826 13.492 1 83.19 99 LYS B CA 1
ATOM 2291 C C . LYS B 1 99 ? 13.305 -4.168 14.203 1 83.19 99 LYS B C 1
ATOM 2293 O O . LYS B 1 99 ? 14.039 -5.047 13.75 1 83.19 99 LYS B O 1
ATOM 2298 N N . THR B 1 100 ? 12.734 -4.242 15.336 1 82.12 100 THR B N 1
ATOM 2299 C CA . THR B 1 100 ? 12.852 -5.5 16.078 1 82.12 100 THR B CA 1
ATOM 2300 C C . THR B 1 100 ? 12.109 -6.621 15.352 1 82.12 100 THR B C 1
ATOM 2302 O O . THR B 1 100 ? 12.344 -7.801 15.625 1 82.12 100 THR B O 1
ATOM 2305 N N . LYS B 1 101 ? 11.336 -6.215 14.344 1 77.75 101 LYS B N 1
ATOM 2306 C CA . LYS B 1 101 ? 10.516 -7.184 13.617 1 77.75 101 LYS B CA 1
ATOM 2307 C C . LYS B 1 101 ? 11.016 -7.359 12.188 1 77.75 101 LYS B C 1
ATOM 2309 O O . LYS B 1 101 ? 10.508 -8.203 11.445 1 77.75 101 LYS B O 1
ATOM 2314 N N . ASN B 1 102 ? 11.969 -6.578 11.898 1 66.38 102 ASN B N 1
ATOM 2315 C CA . ASN B 1 102 ? 12.383 -6.562 10.5 1 66.38 102 ASN B CA 1
ATOM 2316 C C . ASN B 1 102 ? 13.148 -7.832 10.133 1 66.38 102 ASN B C 1
ATOM 2318 O O . ASN B 1 102 ? 14.031 -8.266 10.867 1 66.38 102 ASN B O 1
ATOM 2322 N N . PHE B 1 103 ? 12.664 -8.445 9.234 1 64.44 103 PHE B N 1
ATOM 2323 C CA . PHE B 1 103 ? 13.367 -9.617 8.727 1 64.44 103 PHE B CA 1
ATOM 2324 C C . PHE B 1 103 ? 14.398 -9.219 7.676 1 64.44 103 PHE B C 1
ATOM 2326 O O . PHE B 1 103 ? 15.547 -9.648 7.734 1 64.44 103 PHE B O 1
ATOM 2333 N N . HIS B 1 104 ? 13.969 -8.383 6.676 1 64.69 104 HIS B N 1
ATOM 2334 C CA . HIS B 1 104 ? 14.836 -7.891 5.613 1 64.69 104 HIS B CA 1
ATOM 2335 C C . HIS B 1 104 ? 14.68 -6.387 5.418 1 64.69 104 HIS B C 1
ATOM 2337 O O . HIS B 1 104 ? 13.555 -5.871 5.438 1 64.69 104 HIS B O 1
ATOM 2343 N N . ALA B 1 105 ? 15.734 -5.754 5.477 1 57.91 105 ALA B N 1
ATOM 2344 C CA . ALA B 1 105 ? 15.758 -4.301 5.34 1 57.91 105 ALA B CA 1
ATOM 2345 C C . ALA B 1 105 ? 14.992 -3.85 4.102 1 57.91 105 ALA B C 1
ATOM 2347 O O . ALA B 1 105 ? 14.359 -2.789 4.105 1 57.91 105 ALA B O 1
ATOM 2348 N N . ASP B 1 106 ? 15.031 -4.715 3.182 1 60.91 106 ASP B N 1
ATOM 2349 C CA . ASP B 1 106 ? 14.484 -4.328 1.884 1 60.91 106 ASP B CA 1
ATOM 2350 C C . ASP B 1 106 ? 12.961 -4.34 1.901 1 60.91 106 ASP B C 1
ATOM 2352 O O . ASP B 1 106 ? 12.32 -3.717 1.052 1 60.91 106 ASP B O 1
ATOM 2356 N N . SER B 1 107 ? 12.422 -4.797 2.941 1 75.62 107 SER B N 1
ATOM 2357 C CA . SER B 1 107 ? 10.969 -4.941 2.945 1 75.62 107 SER B CA 1
ATOM 2358 C C . SER B 1 107 ? 10.305 -3.814 3.73 1 75.62 107 SER B C 1
ATOM 2360 O O . SER B 1 107 ? 9.086 -3.619 3.637 1 75.62 107 SER B O 1
ATOM 2362 N N . LYS B 1 108 ? 11.062 -2.971 4.309 1 79.38 108 LYS B N 1
ATOM 2363 C CA . LYS B 1 108 ? 10.531 -1.933 5.188 1 79.38 108 LYS B CA 1
ATOM 2364 C C . LYS B 1 108 ? 9.641 -0.959 4.422 1 79.38 108 LYS B C 1
ATOM 2366 O O . LYS B 1 108 ? 8.492 -0.726 4.805 1 79.38 108 LYS B O 1
ATOM 2371 N N . GLU B 1 109 ? 10.203 -0.465 3.332 1 87 109 GLU B N 1
ATOM 2372 C CA . GLU B 1 109 ? 9.484 0.562 2.586 1 87 109 GLU B CA 1
ATOM 2373 C C . GLU B 1 109 ? 8.234 -0.01 1.925 1 87 109 GLU B C 1
ATOM 2375 O O . GLU B 1 109 ? 7.199 0.66 1.854 1 87 109 GLU B O 1
ATOM 2380 N N . MET B 1 110 ? 8.328 -1.214 1.489 1 90.19 110 MET B N 1
ATOM 2381 C CA . MET B 1 110 ? 7.168 -1.854 0.872 1 90.19 110 MET B CA 1
ATOM 2382 C C . MET B 1 110 ? 6.055 -2.07 1.893 1 90.19 110 MET B C 1
ATOM 2384 O O . MET B 1 110 ? 4.887 -1.798 1.61 1 90.19 110 MET B O 1
ATOM 2388 N N . ASN B 1 111 ? 6.465 -2.533 3.059 1 91.31 111 ASN B N 1
ATOM 2389 C CA . ASN B 1 111 ? 5.492 -2.713 4.133 1 91.31 111 ASN B CA 1
ATOM 2390 C C . ASN B 1 111 ? 4.828 -1.394 4.512 1 91.31 111 ASN B C 1
ATOM 2392 O O . ASN B 1 111 ? 3.625 -1.354 4.777 1 91.31 111 ASN B O 1
ATOM 2396 N N . MET B 1 112 ? 5.621 -0.373 4.496 1 92.19 112 MET B N 1
ATOM 2397 C CA . MET B 1 112 ? 5.094 0.957 4.789 1 92.19 112 MET B CA 1
ATOM 2398 C C . MET B 1 112 ? 4.059 1.375 3.75 1 92.19 112 MET B C 1
ATOM 2400 O O . MET B 1 112 ? 3.027 1.955 4.09 1 92.19 112 MET B O 1
ATOM 2404 N N . GLY B 1 113 ? 4.398 1.106 2.518 1 93.88 113 GLY B N 1
ATOM 2405 C CA . GLY B 1 113 ? 3.457 1.406 1.45 1 93.88 113 GLY B CA 1
ATOM 2406 C C . GLY B 1 113 ? 2.15 0.646 1.577 1 93.88 113 GLY B C 1
ATOM 2407 O O . GLY B 1 113 ? 1.071 1.228 1.433 1 93.88 113 GLY B O 1
ATOM 2408 N N . GLU B 1 114 ? 2.219 -0.637 1.845 1 95.56 114 GLU B N 1
ATOM 2409 C CA . GLU B 1 114 ? 1.024 -1.463 1.992 1 95.56 114 GLU B CA 1
ATOM 2410 C C . GLU B 1 114 ? 0.18 -1.005 3.178 1 95.56 114 GLU B C 1
ATOM 2412 O O . GLU B 1 114 ? -1.037 -0.847 3.055 1 95.56 114 GLU B O 1
ATOM 2417 N N . ALA B 1 115 ? 0.863 -0.792 4.281 1 96.69 115 ALA B N 1
ATOM 2418 C CA . ALA B 1 115 ? 0.166 -0.303 5.469 1 96.69 115 ALA B CA 1
ATOM 2419 C C . ALA B 1 115 ? -0.452 1.069 5.215 1 96.69 115 ALA B C 1
ATOM 2421 O O . ALA B 1 115 ? -1.591 1.326 5.613 1 96.69 115 ALA B O 1
ATOM 2422 N N . GLY B 1 116 ? 0.313 1.907 4.582 1 97.38 116 GLY B N 1
ATOM 2423 C CA . GLY B 1 116 ? -0.177 3.238 4.262 1 97.38 116 GLY B CA 1
ATOM 2424 C C . GLY B 1 116 ? -1.422 3.223 3.393 1 97.38 116 GLY B C 1
ATOM 2425 O O . GLY B 1 116 ? -2.387 3.938 3.67 1 97.38 116 GLY B O 1
ATOM 2426 N N . MET B 1 117 ? -1.376 2.441 2.361 1 97.5 117 MET B N 1
ATOM 2427 C CA . MET B 1 117 ? -2.537 2.35 1.479 1 97.5 117 MET B CA 1
ATOM 2428 C C . MET B 1 117 ? -3.74 1.777 2.221 1 97.5 117 MET B C 1
ATOM 2430 O O . MET B 1 117 ? -4.883 2.139 1.932 1 97.5 117 MET B O 1
ATOM 2434 N N . SER B 1 118 ? -3.52 0.896 3.184 1 97.88 118 SER B N 1
ATOM 2435 C CA . SER B 1 118 ? -4.605 0.385 4.016 1 97.88 118 SER B CA 1
ATOM 2436 C C . SER B 1 118 ? -5.234 1.497 4.848 1 97.88 118 SER B C 1
ATOM 2438 O O . SER B 1 118 ? -6.461 1.565 4.973 1 97.88 118 SER B O 1
ATOM 2440 N N . VAL B 1 119 ? -4.414 2.369 5.391 1 98.56 119 VAL B N 1
ATOM 2441 C CA . VAL B 1 119 ? -4.922 3.523 6.125 1 98.56 119 VAL B CA 1
ATOM 2442 C C . VAL B 1 119 ? -5.781 4.387 5.199 1 98.56 119 VAL B C 1
ATOM 2444 O O . VAL B 1 119 ? -6.902 4.758 5.555 1 98.56 119 VAL B O 1
ATOM 2447 N N . ILE B 1 120 ? -5.262 4.68 4.035 1 98.38 120 ILE B N 1
ATOM 2448 C CA . ILE B 1 120 ? -5.918 5.555 3.068 1 98.38 120 ILE B CA 1
ATOM 2449 C C . ILE B 1 120 ? -7.27 4.961 2.672 1 98.38 120 ILE B C 1
ATOM 2451 O O . ILE B 1 120 ? -8.289 5.648 2.725 1 98.38 120 ILE B O 1
ATOM 2455 N N . ALA B 1 121 ? -7.262 3.699 2.346 1 97.94 121 ALA B N 1
ATOM 2456 C CA . ALA B 1 121 ? -8.484 3.041 1.901 1 97.94 121 ALA B CA 1
ATOM 2457 C C . ALA B 1 121 ? -9.516 2.982 3.025 1 97.94 121 ALA B C 1
ATOM 2459 O O . ALA B 1 121 ? -10.711 3.209 2.797 1 97.94 121 ALA B O 1
ATOM 2460 N N . ALA B 1 122 ? -9.086 2.643 4.203 1 98.12 122 ALA B N 1
ATOM 2461 C CA . ALA B 1 122 ? -9.992 2.568 5.348 1 98.12 122 ALA B CA 1
ATOM 2462 C C . ALA B 1 122 ? -10.617 3.93 5.637 1 98.12 122 ALA B C 1
ATOM 2464 O O . ALA B 1 122 ? -11.828 4.027 5.879 1 98.12 122 ALA B O 1
ATOM 2465 N N . ALA B 1 123 ? -9.789 4.977 5.645 1 98.25 123 ALA B N 1
ATOM 2466 C CA . ALA B 1 123 ? -10.289 6.328 5.875 1 98.25 123 ALA B CA 1
ATOM 2467 C C . ALA B 1 123 ? -11.328 6.719 4.828 1 98.25 123 ALA B C 1
ATOM 2469 O O . ALA B 1 123 ? -12.398 7.219 5.168 1 98.25 123 ALA B O 1
ATOM 2470 N N . GLU B 1 124 ? -11.008 6.441 3.592 1 96.81 124 GLU B N 1
ATOM 2471 C CA . GLU B 1 124 ? -11.922 6.758 2.502 1 96.81 124 GLU B CA 1
ATOM 2472 C C . GLU B 1 124 ? -13.227 5.973 2.629 1 96.81 124 GLU B C 1
ATOM 2474 O O . GLU B 1 124 ? -14.305 6.492 2.326 1 96.81 124 GLU B O 1
ATOM 2479 N N . ALA B 1 125 ? -13.117 4.742 3.037 1 96.94 125 ALA B N 1
ATOM 2480 C CA . ALA B 1 125 ? -14.297 3.898 3.205 1 96.94 125 ALA B CA 1
ATOM 2481 C C . ALA B 1 125 ? -15.25 4.484 4.246 1 96.94 125 ALA B C 1
ATOM 2483 O O . ALA B 1 125 ? -16.469 4.281 4.176 1 96.94 125 ALA B O 1
ATOM 2484 N N . LEU B 1 126 ? -14.703 5.195 5.168 1 97.56 126 LEU B N 1
ATOM 2485 C CA . LEU B 1 126 ? -15.508 5.793 6.227 1 97.56 126 LEU B CA 1
ATOM 2486 C C . LEU B 1 126 ? -15.906 7.219 5.863 1 97.56 126 LEU B C 1
ATOM 2488 O O . LEU B 1 126 ? -16.547 7.914 6.664 1 97.56 126 LEU B O 1
ATOM 2492 N N . GLY B 1 127 ? -15.492 7.684 4.695 1 96.62 127 GLY B N 1
ATOM 2493 C CA . GLY B 1 127 ? -15.922 8.984 4.195 1 96.62 127 GLY B CA 1
ATOM 2494 C C . GLY B 1 127 ? -14.938 10.094 4.516 1 96.62 127 GLY B C 1
ATOM 2495 O O . GLY B 1 127 ? -15.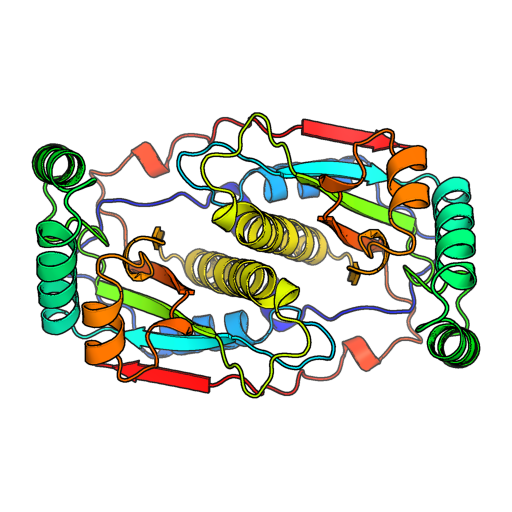281 11.273 4.414 1 96.62 127 GLY B O 1
ATOM 2496 N N . TYR B 1 128 ? -13.695 9.766 4.957 1 97.94 128 TYR B N 1
ATOM 2497 C CA . TYR B 1 128 ? -12.68 10.766 5.238 1 97.94 128 TYR B CA 1
ATOM 2498 C C . TYR B 1 128 ? -11.734 10.938 4.055 1 97.94 128 TYR B C 1
ATOM 2500 O O . TYR B 1 128 ? -11.695 10.094 3.158 1 97.94 128 TYR B O 1
ATOM 2508 N N . ASN B 1 129 ? -11.055 12.055 4.027 1 97.62 129 ASN B N 1
ATOM 2509 C CA . ASN B 1 129 ? -10.062 12.352 3.006 1 97.62 129 ASN B CA 1
ATOM 2510 C C . ASN B 1 129 ? -8.641 12.211 3.553 1 97.62 129 ASN B C 1
ATOM 2512 O O . ASN B 1 129 ? -8.438 12.219 4.766 1 97.62 129 ASN B O 1
ATOM 2516 N N . THR B 1 130 ? -7.703 12.062 2.625 1 98.12 130 THR B N 1
ATOM 2517 C CA . THR B 1 130 ? -6.348 11.773 3.078 1 98.12 130 THR B CA 1
ATOM 2518 C C . THR B 1 130 ? -5.324 12.531 2.24 1 98.12 130 THR B C 1
ATOM 2520 O O . THR B 1 130 ? -5.652 13.055 1.175 1 98.12 130 THR B O 1
ATOM 2523 N N . LEU B 1 131 ? -4.125 12.664 2.762 1 97.38 131 LEU B N 1
ATOM 2524 C CA . LEU B 1 131 ? -2.934 13.195 2.104 1 97.38 131 LEU B CA 1
ATOM 2525 C C . LEU B 1 131 ? -1.677 12.492 2.609 1 97.38 131 LEU B C 1
ATOM 2527 O O . LEU B 1 131 ? -1.229 12.742 3.73 1 97.38 131 LEU B O 1
ATOM 2531 N N . PRO B 1 132 ? -1.13 11.555 1.809 1 96.69 132 PRO B N 1
ATOM 2532 C CA . PRO B 1 132 ? 0.172 11 2.186 1 96.69 132 PRO B CA 1
ATOM 2533 C C . PRO B 1 132 ? 1.311 12.008 2.031 1 96.69 132 PRO B C 1
ATOM 2535 O O . PRO B 1 132 ? 1.394 12.703 1.015 1 96.69 132 PRO B O 1
ATOM 2538 N N . VAL B 1 133 ? 2.184 12.094 3.074 1 94.75 133 VAL B N 1
ATOM 2539 C CA . VAL B 1 133 ? 3.283 13.055 3.088 1 94.75 133 VAL B CA 1
ATOM 2540 C C . VAL B 1 133 ? 4.559 12.375 3.582 1 94.75 133 VAL B C 1
ATOM 2542 O O . VAL B 1 133 ? 4.586 11.828 4.688 1 94.75 133 VAL B O 1
ATOM 2545 N N . LEU B 1 134 ? 5.625 12.453 2.822 1 91.69 134 LEU B N 1
ATOM 2546 C CA . LEU B 1 134 ? 6.895 11.828 3.17 1 91.69 134 LEU B CA 1
ATOM 2547 C C . LEU B 1 134 ? 7.832 12.828 3.832 1 91.69 134 LEU B C 1
ATOM 2549 O O . LEU B 1 134 ? 8.828 12.438 4.449 1 91.69 134 LEU B O 1
ATOM 2553 N N . MET B 1 135 ? 7.539 14.062 3.818 1 90.44 135 MET B N 1
ATOM 2554 C CA . MET B 1 135 ? 8.438 15.148 4.191 1 90.44 135 MET B CA 1
ATOM 2555 C C . MET B 1 135 ? 8.891 15.008 5.641 1 90.44 135 MET B C 1
ATOM 2557 O O . MET B 1 135 ? 10.047 15.281 5.961 1 90.44 135 MET B O 1
ATOM 2561 N N . PRO B 1 136 ? 8.023 14.555 6.512 1 92.56 136 PRO B N 1
ATOM 2562 C CA . PRO B 1 136 ? 8.453 14.438 7.91 1 92.56 136 PRO B CA 1
ATOM 2563 C C . PRO B 1 136 ? 9.609 13.453 8.094 1 92.56 136 PRO B C 1
ATOM 2565 O O . PRO B 1 136 ? 10.336 13.531 9.086 1 92.56 136 PRO B O 1
ATOM 2568 N N . ALA B 1 137 ? 9.75 12.516 7.18 1 89.44 137 ALA B N 1
ATOM 2569 C CA . ALA B 1 137 ? 10.805 11.516 7.273 1 89.44 137 ALA B CA 1
ATOM 2570 C C . ALA B 1 137 ? 12.062 11.969 6.535 1 89.44 137 ALA B C 1
ATOM 2572 O O . ALA B 1 137 ? 13.055 11.234 6.473 1 89.44 137 ALA B O 1
ATOM 2573 N N . ASN B 1 138 ? 11.984 13.164 5.957 1 87.38 138 ASN B N 1
ATOM 2574 C CA . ASN B 1 138 ? 13.172 13.711 5.301 1 87.38 138 ASN B CA 1
ATOM 2575 C C . ASN B 1 138 ? 14.344 13.805 6.266 1 87.38 138 ASN B C 1
ATOM 2577 O O . ASN B 1 138 ? 14.211 14.352 7.363 1 87.38 138 ASN B O 1
ATOM 2581 N N . PRO B 1 139 ? 15.469 13.305 5.812 1 85.81 139 PRO B N 1
ATOM 2582 C CA . PRO B 1 139 ? 16.625 13.273 6.707 1 85.81 139 PRO B CA 1
ATOM 2583 C C . PRO B 1 139 ? 16.984 14.648 7.262 1 85.81 139 PRO B C 1
ATOM 2585 O O . PRO B 1 139 ? 17.484 14.758 8.391 1 85.81 139 PRO B O 1
ATOM 2588 N N . ALA B 1 140 ? 16.734 15.703 6.559 1 84.62 140 ALA B N 1
ATOM 2589 C CA . ALA B 1 140 ? 17.109 17.062 6.961 1 84.62 140 ALA B CA 1
ATOM 2590 C C . ALA B 1 140 ? 16.281 17.531 8.141 1 84.62 140 ALA B C 1
ATOM 2592 O O . ALA B 1 140 ? 16.703 18.438 8.883 1 84.62 140 ALA B O 1
ATOM 2593 N N . ALA B 1 141 ? 15.141 16.969 8.406 1 86.25 141 ALA B N 1
ATOM 2594 C CA . ALA B 1 141 ? 14.266 17.562 9.414 1 86.25 141 ALA B CA 1
ATOM 2595 C C . ALA B 1 141 ? 13.531 16.484 10.2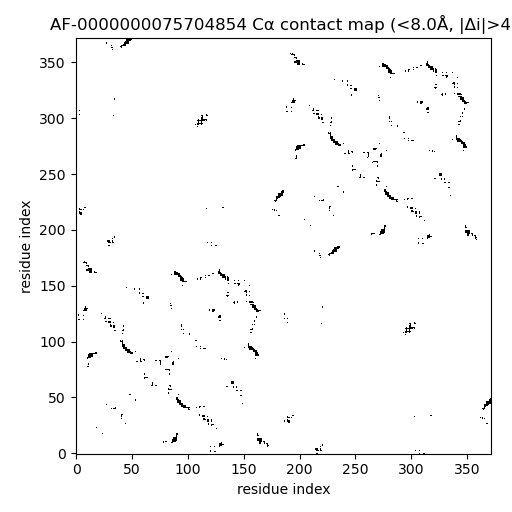03 1 86.25 141 ALA B C 1
ATOM 2597 O O . ALA B 1 141 ? 12.703 16.797 11.07 1 86.25 141 ALA B O 1
ATOM 2598 N N . SER B 1 142 ? 13.883 15.211 9.922 1 91.25 142 SER B N 1
ATOM 2599 C CA . SER B 1 142 ? 13.148 14.102 10.531 1 91.25 142 SER B CA 1
ATOM 2600 C C . SER B 1 142 ? 13.289 14.117 12.055 1 91.25 142 SER B C 1
ATOM 2602 O O . SER B 1 142 ? 12.43 13.586 12.766 1 91.25 142 SER B O 1
ATOM 2604 N N . GLU B 1 143 ? 14.305 14.727 12.586 1 94.44 143 GLU B N 1
ATOM 2605 C CA . GLU B 1 143 ? 14.555 14.766 14.023 1 94.44 143 GLU B CA 1
ATOM 2606 C C . GLU B 1 143 ? 13.406 15.453 14.766 1 94.44 143 GLU B C 1
ATOM 2608 O O . GLU B 1 143 ? 13.062 15.055 15.883 1 94.44 143 GLU B O 1
ATOM 2613 N N . PHE B 1 144 ? 12.836 16.469 14.234 1 94.12 144 PHE B N 1
ATOM 2614 C CA . PHE B 1 144 ? 11.758 17.234 14.867 1 94.12 144 PHE B CA 1
ATOM 2615 C C . PHE B 1 144 ? 10.547 16.344 15.109 1 94.12 144 PHE B C 1
ATOM 2617 O O . PHE B 1 144 ? 10.023 16.281 16.219 1 94.12 144 PHE B O 1
ATOM 2624 N N . THR B 1 145 ? 10.172 15.625 14.07 1 96.62 145 THR B N 1
ATOM 2625 C CA . THR B 1 145 ? 9.016 14.742 14.156 1 96.62 145 THR B CA 1
ATOM 2626 C C . THR B 1 145 ? 9.297 13.57 15.094 1 96.62 145 THR B C 1
ATOM 2628 O O . THR B 1 145 ? 8.477 13.242 15.953 1 96.62 145 THR B O 1
ATOM 2631 N N . ALA B 1 146 ? 10.469 13 14.906 1 97.25 146 ALA B N 1
ATOM 2632 C CA . ALA B 1 146 ? 10.836 11.836 15.703 1 97.25 146 ALA B CA 1
ATOM 2633 C C . ALA B 1 146 ? 10.836 12.172 17.188 1 97.25 146 ALA B C 1
ATOM 2635 O O . ALA B 1 146 ? 10.328 11.406 18.016 1 97.25 146 ALA B O 1
ATOM 2636 N N . LYS B 1 147 ? 11.383 13.328 17.531 1 96.44 147 LYS B N 1
ATOM 2637 C CA . LYS B 1 147 ? 11.422 13.773 18.922 1 96.44 147 LYS B CA 1
ATOM 2638 C C . LYS B 1 147 ? 10.016 13.992 19.469 1 96.44 147 LYS B C 1
ATOM 2640 O O . LYS B 1 147 ? 9.711 13.547 20.578 1 96.44 147 LYS B O 1
ATOM 2645 N N . ALA B 1 148 ? 9.211 14.609 18.688 1 95.75 148 ALA B N 1
ATOM 2646 C CA . ALA B 1 148 ? 7.848 14.906 19.125 1 95.75 148 ALA B CA 1
ATOM 2647 C C . ALA B 1 148 ? 7.059 13.625 19.359 1 95.75 148 ALA B C 1
ATOM 2649 O O . ALA B 1 148 ? 6.211 13.562 20.25 1 95.75 148 ALA B O 1
ATOM 2650 N N . LEU B 1 149 ? 7.324 12.602 18.562 1 96.75 149 LEU B N 1
ATOM 2651 C CA . LEU B 1 149 ? 6.586 11.344 18.625 1 96.75 149 LEU B CA 1
ATOM 2652 C C . LEU B 1 149 ? 7.262 10.367 19.578 1 96.75 149 LEU B C 1
ATOM 2654 O O . LEU B 1 149 ? 6.699 9.32 19.922 1 96.75 149 LEU B O 1
ATOM 2658 N N . ASN B 1 150 ? 8.445 10.703 20 1 96.44 150 ASN B N 1
ATOM 2659 C CA . ASN B 1 150 ? 9.258 9.836 20.859 1 96.44 150 ASN B CA 1
ATOM 2660 C C . ASN B 1 150 ? 9.562 8.508 20.172 1 96.44 150 ASN B C 1
ATOM 2662 O O . ASN B 1 150 ? 9.289 7.441 20.734 1 96.44 150 ASN B O 1
ATOM 2666 N N . ILE B 1 151 ? 10.102 8.57 18.953 1 95.94 151 ILE B N 1
ATOM 2667 C CA . ILE B 1 151 ? 10.539 7.406 18.188 1 95.94 151 ILE B CA 1
ATOM 2668 C C . ILE B 1 151 ? 11.922 7.66 17.594 1 95.94 151 ILE B C 1
ATOM 2670 O O . ILE B 1 151 ? 12.32 8.812 17.422 1 95.94 151 ILE B O 1
ATOM 2674 N N . PRO B 1 152 ? 12.711 6.59 17.344 1 94.19 152 PRO B N 1
ATOM 2675 C CA . PRO B 1 152 ? 13.961 6.801 16.609 1 94.19 152 PRO B CA 1
ATOM 2676 C C . PRO B 1 152 ? 13.734 7.414 15.227 1 94.19 152 PRO B C 1
ATOM 2678 O O . PRO B 1 152 ? 12.805 7.02 14.516 1 94.19 152 PRO B O 1
ATOM 2681 N N . LYS B 1 153 ? 14.586 8.375 14.898 1 93.75 153 LYS B N 1
ATOM 2682 C CA . LYS B 1 153 ? 14.422 9.102 13.641 1 93.75 153 LYS B CA 1
ATOM 2683 C C . LYS B 1 153 ? 14.492 8.156 12.445 1 93.75 153 LYS B C 1
ATOM 2685 O O . LYS B 1 153 ? 13.789 8.344 11.453 1 93.75 153 LYS B O 1
ATOM 2690 N N . GLU B 1 154 ? 15.25 7.082 12.523 1 90.88 154 GLU B N 1
ATOM 2691 C CA . GLU B 1 154 ? 15.453 6.152 11.414 1 90.88 154 GLU B CA 1
ATOM 2692 C C . GLU B 1 154 ? 14.211 5.293 11.188 1 90.88 154 GLU B C 1
ATOM 2694 O O . GLU B 1 154 ? 14.078 4.648 10.141 1 90.88 154 GLU B O 1
ATOM 2699 N N . ASP B 1 155 ? 13.312 5.297 12.164 1 92.56 155 ASP B N 1
ATOM 2700 C CA . ASP B 1 155 ? 12.133 4.441 12.086 1 92.56 155 ASP B CA 1
ATOM 2701 C C . ASP B 1 155 ? 10.953 5.191 11.469 1 92.56 155 ASP B C 1
ATOM 2703 O O . ASP B 1 155 ? 9.953 4.578 11.094 1 92.56 155 ASP B O 1
ATOM 2707 N N . LEU B 1 156 ? 11.117 6.5 11.391 1 94.44 156 LEU B N 1
ATOM 2708 C CA . LEU B 1 156 ? 10.031 7.309 10.844 1 94.44 156 LEU B CA 1
ATOM 2709 C C . LEU B 1 156 ? 9.867 7.066 9.352 1 94.44 156 LEU B C 1
ATOM 2711 O O . LEU B 1 156 ? 10.844 7.082 8.602 1 94.44 156 LEU B O 1
ATOM 2715 N N . GLY B 1 157 ? 8.609 6.816 9.008 1 92.12 157 GLY B N 1
ATOM 2716 C CA . GLY B 1 157 ? 8.312 6.562 7.605 1 92.12 157 GLY B CA 1
ATOM 2717 C C . GLY B 1 157 ? 7.281 7.512 7.035 1 92.12 157 GLY B C 1
ATOM 2718 O O . GLY B 1 157 ? 7.426 8.734 7.141 1 92.12 157 GLY B O 1
ATOM 2719 N N . LEU B 1 158 ? 6.207 7.016 6.539 1 94.25 158 LEU B N 1
ATOM 2720 C CA . LEU B 1 158 ? 5.141 7.742 5.859 1 94.25 158 LEU B CA 1
ATOM 2721 C C . LEU B 1 158 ? 4.188 8.375 6.867 1 94.25 158 LEU B C 1
ATOM 2723 O O . LEU B 1 158 ? 3.9 7.785 7.91 1 94.25 158 LEU B O 1
ATOM 2727 N N . SER B 1 159 ? 3.814 9.57 6.605 1 97.69 159 SER B N 1
ATOM 2728 C CA . SER B 1 159 ? 2.699 10.164 7.34 1 97.69 159 SER B CA 1
ATOM 2729 C C . SER B 1 159 ? 1.481 10.344 6.441 1 97.69 159 SER B C 1
ATOM 2731 O O . SER B 1 159 ? 1.621 10.625 5.25 1 97.69 159 SER B O 1
ATOM 2733 N N . ILE B 1 160 ? 0.355 10.188 7.039 1 98.62 160 ILE B N 1
ATOM 2734 C CA . ILE B 1 160 ? -0.894 10.336 6.301 1 98.62 160 ILE B CA 1
ATOM 2735 C C . ILE B 1 160 ? -1.827 11.281 7.055 1 98.62 160 ILE B C 1
ATOM 2737 O O . ILE B 1 160 ? -2.285 10.961 8.156 1 98.62 160 ILE B O 1
ATOM 2741 N N . ALA B 1 161 ? -2.094 12.406 6.469 1 98.69 161 ALA B N 1
ATOM 2742 C CA . ALA B 1 161 ? -3.09 13.328 7.016 1 98.69 161 ALA B CA 1
ATOM 2743 C C . ALA B 1 161 ? -4.504 12.812 6.77 1 98.69 161 ALA B C 1
ATOM 2745 O O . ALA B 1 161 ? -4.801 12.281 5.695 1 98.69 161 ALA B O 1
ATOM 2746 N N . LEU B 1 162 ? -5.344 12.922 7.734 1 98.69 162 LEU B N 1
ATOM 2747 C CA . LEU B 1 162 ? -6.754 12.562 7.648 1 98.69 162 LEU B CA 1
ATOM 2748 C C . LEU B 1 162 ? -7.645 13.742 8.023 1 98.69 162 LEU B C 1
ATOM 2750 O O . LEU B 1 162 ? -7.324 14.492 8.945 1 98.69 162 LEU B O 1
ATOM 2754 N N . GLY B 1 163 ? -8.789 13.852 7.383 1 98.25 163 GLY B N 1
ATOM 2755 C CA . GLY B 1 163 ? -9.781 14.867 7.676 1 98.25 163 GLY B CA 1
ATOM 2756 C C . GLY B 1 163 ? -10.883 14.945 6.633 1 98.25 163 GLY B C 1
ATOM 2757 O O . GLY B 1 163 ? -11.172 13.961 5.949 1 98.25 163 GLY B O 1
ATOM 2758 N N . LYS B 1 164 ? -11.555 16.078 6.668 1 98 164 LYS B N 1
ATOM 2759 C CA . LYS B 1 164 ? -12.57 16.375 5.664 1 98 164 LYS B CA 1
ATOM 2760 C C . LYS B 1 164 ? -12.125 17.531 4.766 1 98 164 LYS B C 1
ATOM 2762 O O . LYS B 1 164 ? -11.664 18.562 5.254 1 98 164 LYS B O 1
ATOM 2767 N N . ALA B 1 165 ? -12.266 17.312 3.51 1 96.94 165 ALA B N 1
ATOM 2768 C CA . ALA B 1 165 ? -11.906 18.344 2.551 1 96.94 165 ALA B CA 1
ATOM 2769 C C . ALA B 1 165 ? -12.828 19.562 2.686 1 96.94 165 ALA B C 1
ATOM 2771 O O . ALA B 1 165 ? -14.031 19.406 2.896 1 96.94 165 ALA B O 1
ATOM 2772 N N . LEU B 1 166 ? -12.273 20.719 2.525 1 96.81 166 LEU B N 1
ATOM 2773 C CA . LEU B 1 166 ? -13.094 21.906 2.352 1 96.81 166 LEU B CA 1
ATOM 2774 C C . LEU B 1 166 ? -13.75 21.922 0.973 1 96.81 166 LEU B C 1
ATOM 2776 O O . LEU B 1 166 ? -13.164 21.438 -0 1 96.81 166 LEU B O 1
ATOM 2780 N N . PRO B 1 167 ? -14.938 22.531 0.852 1 94.44 167 PRO B N 1
ATOM 2781 C CA . PRO B 1 167 ? -15.617 22.578 -0.444 1 94.44 167 PRO B CA 1
ATOM 2782 C C . PRO B 1 167 ? -14.812 23.344 -1.502 1 94.44 167 PRO B C 1
ATOM 2784 O O . PRO B 1 167 ? -14.961 23.078 -2.697 1 94.44 167 PRO B O 1
ATOM 2787 N N . GLU B 1 168 ? -13.93 24.172 -1.142 1 93.12 168 GLU B N 1
ATOM 2788 C CA . GLU B 1 168 ? -13.125 24.969 -2.053 1 93.12 168 GLU B CA 1
ATOM 2789 C C . GLU B 1 168 ? -12.078 24.109 -2.764 1 93.12 168 GLU B C 1
ATOM 2791 O O . GLU B 1 168 ? -11.602 24.469 -3.842 1 93.12 168 GLU B O 1
ATOM 2796 N N . TRP B 1 169 ? -11.68 23.031 -2.127 1 93.25 169 TRP B N 1
ATOM 2797 C CA . TRP B 1 169 ? -10.711 22.141 -2.756 1 93.25 169 TRP B CA 1
ATOM 2798 C C . TRP B 1 169 ? -11.398 21.188 -3.721 1 93.25 169 TRP B C 1
ATOM 2800 O O . TRP B 1 169 ? -11.805 20.078 -3.334 1 93.25 169 TRP B O 1
ATOM 2810 N N . LYS B 1 170 ? -11.391 21.531 -5.059 1 89.75 170 LYS B N 1
ATOM 2811 C CA . LYS B 1 170 ? -12.164 20.75 -6.016 1 89.75 170 LYS B CA 1
ATOM 2812 C C . LYS B 1 170 ? -11.258 19.844 -6.844 1 89.75 170 LYS B C 1
ATOM 2814 O O . LYS B 1 170 ? -11.734 18.953 -7.559 1 89.75 170 LYS B O 1
ATOM 2819 N N . ASP B 1 171 ? -9.984 20.094 -6.699 1 87.56 171 ASP B N 1
ATOM 2820 C CA . ASP B 1 171 ? -9.055 19.281 -7.48 1 87.56 171 ASP B CA 1
ATOM 2821 C C . ASP B 1 171 ? -9.211 17.797 -7.16 1 87.56 171 ASP B C 1
ATOM 2823 O O . ASP B 1 171 ? -8.945 16.938 -8.008 1 87.56 171 ASP B O 1
ATOM 2827 N N . HIS B 1 172 ? -9.703 17.594 -5.953 1 85.75 172 HIS B N 1
ATOM 2828 C CA . HIS B 1 172 ? -9.859 16.203 -5.539 1 85.75 172 HIS B CA 1
ATOM 2829 C C . HIS B 1 172 ? -10.984 15.516 -6.305 1 85.75 172 HIS B C 1
ATOM 2831 O O . HIS B 1 172 ? -11.102 14.289 -6.277 1 85.75 172 HIS B O 1
ATOM 2837 N N . LEU B 1 173 ? -11.766 16.281 -7.062 1 85.44 173 LEU B N 1
ATOM 2838 C CA . LEU B 1 173 ? -12.898 15.734 -7.805 1 85.44 173 LEU B CA 1
ATOM 2839 C C . LEU B 1 173 ? -12.492 15.391 -9.234 1 85.44 173 LEU B C 1
ATOM 2841 O O . LEU B 1 173 ? -13.242 14.727 -9.953 1 85.44 173 LEU B O 1
ATOM 2845 N N . GLN B 1 174 ? -11.336 15.82 -9.609 1 86.88 174 GLN B N 1
ATOM 2846 C CA . GLN B 1 174 ? -10.883 15.578 -10.977 1 86.88 174 GLN B CA 1
ATOM 2847 C C . GLN B 1 174 ? -10.352 14.156 -11.133 1 86.88 174 GLN B C 1
ATOM 2849 O O . GLN B 1 174 ? -9.805 13.586 -10.188 1 86.88 174 GLN B O 1
ATOM 2854 N N . GLU B 1 175 ? -10.555 13.711 -12.289 1 86.38 175 GLU B N 1
ATOM 2855 C CA . GLU B 1 175 ? -10.023 12.383 -12.586 1 86.38 175 GLU B CA 1
ATOM 2856 C C . GLU B 1 175 ? -8.5 12.398 -12.602 1 86.38 175 GLU B C 1
ATOM 2858 O O . GLU B 1 175 ? -7.883 13.359 -13.078 1 86.38 175 GLU B O 1
ATOM 2863 N N . LYS B 1 176 ? -8.047 11.266 -12.117 1 88.94 176 LYS B N 1
ATOM 2864 C CA . LYS B 1 176 ? -6.59 11.125 -12.141 1 88.94 176 LYS B CA 1
ATOM 2865 C C . LYS B 1 176 ? -6.094 10.805 -13.547 1 88.94 176 LYS B C 1
ATOM 2867 O O . LYS B 1 176 ? -6.672 9.969 -14.242 1 88.94 176 LYS B O 1
ATOM 2872 N N . GLU B 1 177 ? -5.074 11.547 -13.938 1 89.75 177 GLU B N 1
ATOM 2873 C CA . GLU B 1 177 ? -4.391 11.141 -15.164 1 89.75 177 GLU B CA 1
ATOM 2874 C C . GLU B 1 177 ? -3.584 9.867 -14.953 1 89.75 177 GLU B C 1
ATOM 2876 O O . GLU B 1 177 ? -2.709 9.82 -14.086 1 89.75 177 GLU B O 1
ATOM 2881 N N . ILE B 1 178 ? -3.865 8.875 -15.75 1 92.12 178 ILE B N 1
ATOM 2882 C CA . ILE B 1 178 ? -3.16 7.605 -15.617 1 92.12 178 ILE B CA 1
ATOM 2883 C C . ILE B 1 178 ? -1.934 7.598 -16.531 1 92.12 178 ILE B C 1
ATOM 2885 O O . ILE B 1 178 ? -2.049 7.793 -17.734 1 92.12 178 ILE B O 1
ATOM 2889 N N . LYS B 1 179 ? -0.782 7.344 -15.836 1 91.69 179 LYS B N 1
ATOM 2890 C CA . LYS B 1 179 ? 0.482 7.355 -16.562 1 91.69 179 LYS B CA 1
ATOM 2891 C C . LYS B 1 179 ? 1.134 5.973 -16.562 1 91.69 179 LYS B C 1
ATOM 2893 O O . LYS B 1 179 ? 2.062 5.719 -17.328 1 91.69 179 LYS B O 1
ATOM 2898 N N . SER B 1 180 ? 0.673 5.102 -15.68 1 93.94 180 SER B N 1
ATOM 2899 C CA . SER B 1 180 ? 1.235 3.758 -15.602 1 93.94 180 SER B CA 1
ATOM 2900 C C . SER B 1 180 ? 0.716 2.879 -16.734 1 93.94 180 SER B C 1
ATOM 2902 O O . SER B 1 180 ? -0.373 3.113 -17.266 1 93.94 180 SER B O 1
ATOM 2904 N N . ASN B 1 181 ? 1.514 1.86 -17.047 1 95.56 181 ASN B N 1
ATOM 2905 C CA . ASN B 1 181 ? 1.14 0.928 -18.109 1 95.56 181 ASN B CA 1
ATOM 2906 C C . ASN B 1 181 ? 0.685 -0.413 -17.531 1 95.56 181 ASN B C 1
ATOM 2908 O O . ASN B 1 181 ? 1.102 -0.801 -16.438 1 95.56 181 ASN B O 1
ATOM 2912 N N . VAL B 1 182 ? -0.213 -1.016 -18.312 1 97.94 182 VAL B N 1
ATOM 2913 C CA . VAL B 1 182 ? -0.635 -2.383 -18.016 1 97.94 182 VAL B CA 1
ATOM 2914 C C . VAL B 1 182 ? -0.399 -3.264 -19.25 1 97.94 182 VAL B C 1
ATOM 2916 O O . VAL B 1 182 ? -0.887 -2.961 -20.344 1 97.94 182 VAL B O 1
ATOM 2919 N N . LYS B 1 183 ? 0.407 -4.273 -19.016 1 98.12 183 LYS B N 1
ATOM 2920 C CA . LYS B 1 183 ? 0.649 -5.273 -20.062 1 98.12 183 LYS B CA 1
ATOM 2921 C C . LYS B 1 183 ? 0.017 -6.613 -19.688 1 98.12 183 LYS B C 1
ATOM 2923 O O . LYS B 1 183 ? 0.132 -7.066 -18.547 1 98.12 183 LYS B O 1
ATOM 2928 N N . TYR B 1 184 ? -0.69 -7.242 -20.688 1 98.25 184 TYR B N 1
ATOM 2929 C CA . TYR B 1 184 ? -1.323 -8.531 -20.453 1 98.25 184 TYR B CA 1
ATOM 2930 C C . TYR B 1 184 ? -0.581 -9.648 -21.188 1 98.25 184 TYR B C 1
ATOM 2932 O O . TYR B 1 184 ? -0.225 -9.5 -22.359 1 98.25 184 TYR B O 1
ATOM 2940 N N . ILE B 1 185 ? -0.269 -10.648 -20.484 1 98.31 185 ILE B N 1
ATOM 2941 C CA . ILE B 1 185 ? 0.287 -11.875 -21.031 1 98.31 185 ILE B CA 1
ATOM 2942 C C . ILE B 1 185 ? -0.709 -13.023 -20.859 1 98.31 185 ILE B C 1
ATOM 2944 O O . ILE B 1 185 ? -0.924 -13.5 -19.734 1 98.31 185 ILE B O 1
ATOM 2948 N N . GLU B 1 186 ? -1.261 -13.484 -22.016 1 96.62 186 GLU B N 1
ATOM 2949 C CA . GLU B 1 186 ? -2.375 -14.422 -21.953 1 96.62 186 GLU B CA 1
ATOM 2950 C C . GLU B 1 186 ? -2.01 -15.766 -22.578 1 96.62 186 GLU B C 1
ATOM 2952 O O . GLU B 1 186 ? -1.18 -15.828 -23.484 1 96.62 186 GLU B O 1
#

Nearest PDB structures (foldseek):
  3e10-assembly1_A  TM=8.311E-01  e=1.527E-10  Clostridium acetobutylicum
  3gag-assembly2_C  TM=7.338E-01  e=2.363E-10  Streptococcus mutans
  3gag-assembly2_D  TM=7.307E-01  e=3.033E-10  Streptococcus mutans
  3e39-assembly1_B  TM=8.138E-01  e=5.687E-09  Oleidesulfovibrio alaskensis G20
  8v5b-assembly2_D  TM=7.090E-01  e=7.729E-10  Escherichia coli

Radius of gyration: 20.42 Å; Cα contacts (8 Å, |Δi|>4): 748; chains: 2; bounding box: 35×63×44 Å

pLDDT: mean 92.19, std 7.33, range [57.91, 98.88]

InterPro domains:
  IPR000415 Nitroreductase-like [G3DSA:3.40.109.10] (1-185)
  IPR000415 Nitroreductase-like [SSF55469] (1-184)
  IPR029479 Nitroreductase [PF00881] (5-164)

Sequence (372 aa):
MDVLLKRRSVRMFDPNFNIPREDLEKIMTAAQNYPCSYGRQEVDFVVCTNKELLQNLSDQLHHNIPEFEHYLDNRIAELHVKQTIWCDATCVVFLVSNKTKNFHADSKEMNMGEAGMSVIAAAEALGYNTLPVLMPANPAASEFTAKALNIPKEDLGLSIALGKALPEWKDHLQEKEIKSNVKYIEMDVLLKRRSVRMFDPNFNIPREDLEKIMTAAQNYPCSYGRQEVDFVVCTNKELLQNLSDQLHHNIPEFEHYLDNRIAELHVKQTIWCDATCVVFLVSNKTKNFHADSKEMNMGEAGMSVIAAAEALGYNTLPVLMPANPAASEFTAKALNIPKEDLGLSIALGKALPEWKDHLQEKEIKSNVKYIE

Solvent-accessible surface area (backbone atoms only — not comparable to full-atom values): 19365 Å² total; per-residue (Å²): 92,64,45,44,62,56,55,44,71,50,65,33,30,34,68,84,46,74,79,53,66,69,57,51,50,52,23,49,58,27,18,65,44,41,80,46,78,92,63,43,43,38,51,26,38,37,39,35,49,31,59,69,58,53,48,54,48,30,51,51,46,50,72,44,34,72,94,43,31,66,61,45,53,54,44,29,72,70,53,72,41,88,31,67,72,56,16,34,37,37,28,36,38,35,35,28,53,36,70,94,45,55,84,50,82,81,47,52,45,24,43,46,14,19,31,46,39,32,37,50,43,30,35,35,59,73,71,34,39,35,28,81,38,56,66,60,40,33,83,80,39,12,57,61,49,18,60,76,70,69,47,63,50,89,27,46,43,50,29,33,21,34,31,42,65,33,86,81,54,53,72,48,73,51,80,79,81,77,72,50,52,78,44,80,43,107,92,64,44,44,61,57,56,44,70,50,65,33,30,33,68,84,48,74,82,52,66,70,57,51,50,53,24,48,57,27,19,67,44,41,82,44,77,92,63,42,43,37,52,28,37,37,39,36,50,30,58,67,59,52,46,53,49,27,52,52,47,50,73,44,34,71,93,43,31,66,63,45,55,52,42,30,73,71,53,74,42,88,28,71,70,56,17,33,36,36,27,36,39,35,34,28,52,36,70,94,45,54,84,50,82,82,46,51,45,23,43,47,14,20,30,48,38,31,37,49,42,32,34,35,59,74,70,36,38,34,28,81,40,56,65,61,38,33,84,78,40,13,58,62,51,18,59,75,69,70,47,64,50,89,28,45,42,50,28,33,22,34,32,42,65,32,88,83,55,54,72,45,73,51,80,78,81,78,72,48,53,78,44,79,42,108